Protein AF-0000000077103053 (afdb_homodimer)

Sequence (314 aa):
MYLILMRHGEAVPQTEDVPNRERRLTKEGKKQVRTTSRMLARFLKDRPLRIFASPFMRTRQTARILSEECFAEGLHLTEELLQGDFRRIENHLMTDGGPLALVGHHPFLQSYLLEAAGAGIQPDLASISVVDYDMAWKQGKLIAYFTPALKKLKKEDMYLILMRHGEAVPQTEDVPNRERRLTKEGKKQVRTTSRMLARFLKDRPLRIFASPFMRTRQTARILSEECFAEGLHLTEELLQGDFRRIENHLMTDGGPLALVGHHPFLQSYLLEAAGAGIQPDLASISVVDYDMAWKQGKLIAYFTPALKKLKKED

Nearest PDB structures (foldseek):
  3f2i-assembly3_E  TM=8.404E-01  e=1.199E-12  Nostoc sp. PCC 7120 = FACHB-418
  2rfl-assembly5_E  TM=8.152E-01  e=5.103E-10  Agrobacterium fabrum str. C58
  2rfl-assembly8_H  TM=8.324E-01  e=1.257E-09  Agrobacterium fabrum str. C58
  2rfl-assembly2_B  TM=8.214E-01  e=1.973E-09  Agrobacterium fabrum str. C58
  2rfl-assembly7_G  TM=8.322E-01  e=7.629E-09  Agrobacterium fabrum str. C58

InterPro domains:
  IPR013078 Histidine phosphatase superfamily, clade-1 [PF00300] (3-90)
  IPR013078 Histidine phosphatase superfamily, clade-1 [SM00855] (2-112)
  IPR013078 Histidine phosphatase superfamily, clade-1 [cd07067] (3-134)
  IPR029033 Histidine phosphatase superfamily [G3DSA:3.40.50.1240] (2-156)
  IPR029033 Histidine phosphatase superfamily [SSF53254] (1-141)
  IPR050275 Phosphoglycerate Mutase/Phosphatase [PTHR48100] (3-81)

Secondary structure (DSSP, 8-state):
-EEEEEE---BPPP-SSS-GGGPPBPHHHHHHHHHHHHHHHHHHTT--EEEEE-SSHHHHHHHHHHHHHTTEEEEEE-GGGGS--HHHHHHHT--SSS-EEEEE-TTHHHHHHHHHH--B--PPTT-EEEEEEETTTTEEEEEEEE-GGGHHHHS--/-EEEEEE---BPPP-SSS-GGGPPBPHHHHHHHHHHHHHHHHHHTT--EEEEE-SSHHHHHHHHHHHHHTTEEEEEE-GGGGS--HHHHHHHT--SSS-EEEEE-TTHHHHHHHHHH--B--PPTT-EEEEEEETTTTEEEEEEEE-GGGHHHHS--

Organism: NCBI:txid592028

Radius of gyration: 19.82 Å; Cα contacts (8 Å, |Δi|>4): 748; chains: 2; bounding box: 48×52×40 Å

pLDDT: mean 95.09, std 7.92, range [36.78, 98.94]

Foldseek 3Di:
DKEKEWEFFAWDDDDPVAHQLETAHDPVRLVFLLQQLLVVCVVCPQFEEEEEFENRRRQVSSVVSSVVNHRYPDYYYDNVQVDQDLVVCLVPPDDPDTYYYYYHHPPNSQSNCCQAAVDHDDDDHSKMWMWPGDSVVSHTHTDDIDGSCVVVVPDPD/DKEKEWEFFAWDDDDPVAHQLETAHDPVRLVFLLQQLLVVCVVCPQFEEEEEFENRRRQVSSVVSSVVNHRYPDYYYDNVQVDQDLVVCLVPPDDPDTYYYYYHHPPSSQSNCCQAAVDHDDADHSKMWMWPGDSVVSHTHTDDIDGSCVVCVPPPD

Solvent-accessibl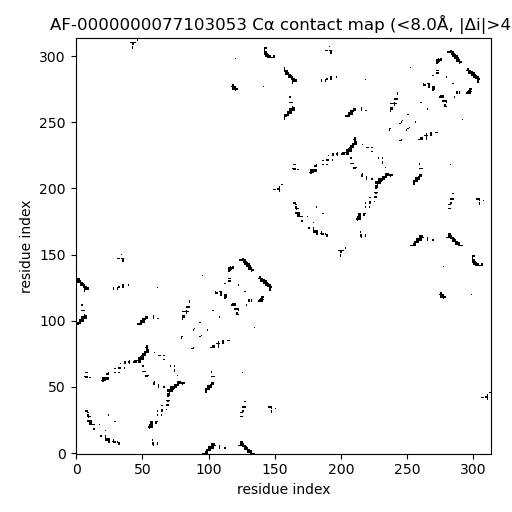e surface area (backbone atoms only — not comparable to full-atom values): 15435 Å² total; per-residue (Å²): 68,40,41,32,43,28,32,27,30,44,50,49,78,74,46,96,87,36,53,75,58,60,27,43,54,32,75,66,12,50,52,30,30,48,51,34,27,46,57,50,21,69,32,38,48,82,49,52,28,38,35,38,19,19,74,33,38,25,20,42,54,37,45,50,50,36,43,72,53,31,41,51,75,45,78,43,72,39,72,72,48,75,47,67,52,50,68,58,45,49,72,73,71,57,65,92,59,62,37,37,35,42,26,28,42,82,66,29,50,32,46,37,40,30,66,42,33,62,28,42,48,84,75,49,63,13,15,39,36,38,26,52,31,38,78,89,76,65,42,30,37,70,32,31,34,42,29,43,66,46,63,54,51,50,47,78,125,67,41,41,31,43,29,32,26,29,44,48,48,77,75,47,97,88,37,53,75,58,59,28,42,53,33,75,65,13,50,50,29,30,48,52,34,28,46,56,50,22,69,32,38,48,82,48,52,29,38,36,38,18,20,75,33,38,24,19,45,53,38,45,50,49,37,43,71,51,30,40,51,75,45,79,42,72,38,73,71,48,77,47,67,53,51,68,57,46,49,71,73,68,56,66,92,58,63,37,37,33,42,26,28,40,83,66,28,50,33,46,37,37,30,68,44,33,62,29,42,49,84,75,48,63,14,13,40,36,35,26,53,32,38,77,90,74,63,43,29,38,71,33,33,33,43,29,44,65,47,64,52,52,49,48,78,128

Structure (mmCIF, N/CA/C/O backbone):
data_AF-0000000077103053-model_v1
#
loop_
_entity.id
_entity.type
_entity.pdbx_description
1 polymer 'Putative phosphohistidine phosphatase SixA'
#
loop_
_atom_site.group_PDB
_atom_site.id
_atom_site.type_symbol
_atom_site.label_atom_id
_atom_site.label_alt_id
_atom_site.label_comp_id
_atom_site.label_asym_id
_atom_site.label_entity_id
_atom_site.label_seq_id
_atom_site.pdbx_PDB_ins_code
_atom_site.Cartn_x
_atom_site.Cartn_y
_atom_site.Cartn_z
_atom_site.occupancy
_atom_site.B_iso_or_equiv
_atom_site.auth_seq_id
_atom_site.auth_comp_id
_atom_site.auth_asym_id
_atom_site.auth_atom_id
_atom_site.pdbx_PDB_model_num
ATOM 1 N N . MET A 1 1 ? 15.391 9.352 3.742 1 94.06 1 MET A N 1
ATOM 2 C CA . MET A 1 1 ? 14.406 9.555 4.801 1 94.06 1 MET A CA 1
ATOM 3 C C . MET A 1 1 ? 13.078 8.891 4.445 1 94.06 1 MET A C 1
ATOM 5 O O . MET A 1 1 ? 12.82 8.594 3.279 1 94.06 1 MET A O 1
ATOM 9 N N . TYR A 1 2 ? 12.273 8.633 5.473 1 96.38 2 TYR A N 1
ATOM 10 C CA . TYR A 1 2 ? 10.93 8.133 5.215 1 96.38 2 TYR A CA 1
ATOM 11 C C . TYR A 1 2 ? 9.914 9.273 5.211 1 96.38 2 TYR A C 1
ATOM 13 O O . TYR A 1 2 ? 9.82 10.031 6.18 1 96.38 2 TYR A O 1
ATOM 21 N N . LEU A 1 3 ? 9.266 9.383 4.117 1 97.69 3 LEU A N 1
ATOM 22 C CA . LEU A 1 3 ? 8.188 10.352 3.936 1 97.69 3 LEU A CA 1
ATOM 23 C C . LEU A 1 3 ? 6.824 9.672 4.016 1 97.69 3 LEU A C 1
ATOM 25 O O . LEU A 1 3 ? 6.527 8.773 3.23 1 97.69 3 LEU A O 1
ATOM 29 N N . ILE A 1 4 ? 6.062 10.094 4.969 1 98.5 4 ILE A N 1
ATOM 30 C CA . ILE A 1 4 ? 4.723 9.555 5.176 1 98.5 4 ILE A CA 1
ATOM 31 C C . ILE A 1 4 ? 3.682 10.562 4.688 1 98.5 4 ILE A C 1
ATOM 33 O O . ILE A 1 4 ? 3.713 11.734 5.074 1 98.5 4 ILE A O 1
ATOM 37 N N . LEU A 1 5 ? 2.84 10.148 3.779 1 98.81 5 LEU A N 1
ATOM 38 C CA . LEU A 1 5 ? 1.734 10.961 3.287 1 98.81 5 LEU A CA 1
ATOM 39 C C . LEU A 1 5 ? 0.397 10.414 3.779 1 98.81 5 LEU A C 1
ATOM 41 O O . LEU A 1 5 ? 0.077 9.25 3.553 1 98.81 5 LEU A O 1
ATOM 45 N N . MET A 1 6 ? -0.38 11.258 4.465 1 98.88 6 MET A N 1
ATOM 46 C CA . MET A 1 6 ? -1.66 10.828 5.016 1 98.88 6 MET A CA 1
ATOM 47 C C . MET A 1 6 ? -2.777 11.781 4.613 1 98.88 6 MET A C 1
ATOM 49 O O . MET A 1 6 ? -2.664 12.992 4.809 1 98.88 6 MET A O 1
ATOM 53 N N . ARG A 1 7 ? -3.801 11.258 4.035 1 98.94 7 ARG A N 1
ATOM 54 C CA . ARG A 1 7 ? -4.996 12.062 3.818 1 98.94 7 ARG A CA 1
ATOM 55 C C . ARG A 1 7 ? -5.852 12.133 5.078 1 98.94 7 ARG A C 1
ATOM 57 O O . ARG A 1 7 ? -5.949 11.148 5.82 1 98.94 7 ARG A O 1
ATOM 64 N N . HIS A 1 8 ? -6.512 13.203 5.223 1 98.94 8 HIS A N 1
ATOM 65 C CA . HIS A 1 8 ? -7.398 13.359 6.371 1 98.94 8 HIS A CA 1
ATOM 66 C C . HIS A 1 8 ? -8.5 12.305 6.363 1 98.94 8 HIS A C 1
ATOM 68 O O . HIS A 1 8 ? -8.781 11.703 5.328 1 98.94 8 HIS A O 1
ATOM 74 N N . GLY A 1 9 ? -9.102 12.07 7.602 1 98.81 9 GLY A N 1
ATOM 75 C CA . GLY A 1 9 ? -10.242 11.172 7.719 1 98.81 9 GLY A CA 1
ATOM 76 C C . GLY A 1 9 ? -11.531 11.781 7.199 1 98.81 9 GLY A C 1
ATOM 77 O O . GLY A 1 9 ? -11.555 12.945 6.777 1 98.81 9 GLY A O 1
ATOM 78 N N . GLU A 1 10 ? -12.578 11 7.223 1 98.75 10 GLU A N 1
ATOM 79 C CA . GLU A 1 10 ? -13.898 11.469 6.816 1 98.75 10 GLU A CA 1
ATOM 80 C C . GLU A 1 10 ? -14.344 12.672 7.648 1 98.75 10 GLU A C 1
ATOM 82 O O . GLU A 1 10 ? -14.242 12.648 8.875 1 98.75 10 GLU A O 1
ATOM 87 N N . ALA A 1 11 ? -14.797 13.695 6.984 1 98.62 11 ALA A N 1
ATOM 88 C CA . ALA A 1 11 ? -15.234 14.922 7.648 1 98.62 11 ALA A CA 1
ATOM 89 C C . ALA A 1 11 ? -16.719 15.195 7.371 1 98.62 11 ALA A C 1
ATOM 91 O O . ALA A 1 11 ? -17.266 14.703 6.383 1 98.62 11 ALA A O 1
ATOM 92 N N . VAL A 1 12 ? -17.344 15.93 8.258 1 98.12 12 VAL A N 1
ATOM 93 C CA . VAL A 1 12 ? -18.734 16.328 8.047 1 98.12 12 VAL A CA 1
ATOM 94 C C . VAL A 1 12 ? -18.844 17.141 6.758 1 98.12 12 VAL A C 1
ATOM 96 O O . VAL A 1 12 ? -17.875 17.797 6.344 1 98.12 12 VAL A O 1
ATOM 99 N N . PRO A 1 13 ? -19.953 17.031 6.148 1 96.06 13 PRO A N 1
ATOM 100 C CA . PRO A 1 13 ? -20.109 17.812 4.926 1 96.06 13 PRO A CA 1
ATOM 101 C C . PRO A 1 13 ? -20.078 19.328 5.184 1 96.06 13 PRO A C 1
ATOM 103 O O . PRO A 1 13 ? -20.391 19.766 6.293 1 96.06 13 PRO A O 1
ATOM 106 N N . GLN A 1 14 ? -19.641 20 4.156 1 94.06 14 GLN A N 1
ATOM 107 C CA . GLN A 1 14 ? -19.703 21.453 4.223 1 94.06 14 GLN A CA 1
ATOM 108 C C . GLN A 1 14 ? -21.156 21.938 4.215 1 94.06 14 GLN A C 1
ATOM 110 O O . GLN A 1 14 ? -22 21.391 3.492 1 94.06 14 GLN A O 1
ATOM 115 N N . THR A 1 15 ? -21.516 22.859 5.137 1 94.19 15 THR A N 1
ATOM 116 C CA . THR A 1 15 ? -22.828 23.5 5.172 1 94.19 15 THR A CA 1
ATOM 117 C C . THR A 1 15 ? -22.688 25.016 5.219 1 94.19 15 THR A C 1
ATOM 119 O O . THR A 1 15 ? -21.578 25.547 5.234 1 94.19 15 THR A O 1
ATOM 122 N N . GLU A 1 16 ? -23.859 25.656 5.078 1 94.06 16 GLU A N 1
ATOM 123 C CA . GLU A 1 16 ? -23.844 27.125 5.191 1 94.06 16 GLU A CA 1
ATOM 124 C C . GLU A 1 16 ? -23.281 27.562 6.539 1 94.06 16 GLU A C 1
ATOM 126 O O . GLU A 1 16 ? -22.656 28.609 6.637 1 94.06 16 GLU A O 1
ATOM 131 N N . ASP A 1 17 ? -23.406 26.812 7.531 1 93.62 17 ASP A N 1
ATOM 132 C CA . ASP A 1 17 ? -23.016 27.156 8.898 1 93.62 17 ASP A CA 1
ATOM 133 C C . ASP A 1 17 ? -21.609 26.688 9.211 1 93.62 17 ASP A C 1
ATOM 135 O O . ASP A 1 17 ? -20.984 27.141 10.172 1 93.62 17 ASP A O 1
ATOM 139 N N . VAL A 1 18 ? -21.094 25.766 8.477 1 93.75 18 VAL A N 1
ATOM 140 C CA . VAL A 1 18 ? -19.75 25.234 8.703 1 93.75 18 VAL A CA 1
ATOM 141 C C . VAL A 1 18 ? -18.891 25.438 7.461 1 93.75 18 VAL A C 1
ATOM 143 O O . VAL A 1 18 ? -18.969 24.641 6.512 1 93.75 18 VAL A O 1
ATOM 146 N N . PRO A 1 19 ? -18.047 26.469 7.512 1 94.94 19 PRO A N 1
ATOM 147 C CA . PRO A 1 19 ? -17.156 26.688 6.367 1 94.94 19 PRO A CA 1
ATOM 148 C C . PRO A 1 19 ? -16.203 25.516 6.129 1 94.94 19 PRO A C 1
ATOM 150 O O . PRO A 1 19 ? -15.953 24.734 7.039 1 94.94 19 PRO A O 1
ATOM 153 N N . ASN A 1 20 ? -15.664 25.422 4.945 1 96.25 20 ASN A N 1
ATOM 154 C CA . ASN A 1 20 ? -14.82 24.297 4.527 1 96.25 20 ASN A CA 1
ATOM 155 C C . ASN A 1 20 ? -13.633 24.109 5.473 1 96.25 20 ASN A C 1
ATOM 157 O O . ASN A 1 20 ? -13.328 22.984 5.863 1 96.25 20 ASN A O 1
ATOM 161 N N . ARG A 1 21 ? -12.992 25.094 5.879 1 96.69 21 ARG A N 1
ATOM 162 C CA . ARG A 1 21 ? -11.789 25.031 6.695 1 96.69 21 ARG A CA 1
ATOM 163 C C . ARG A 1 21 ? -12.102 24.547 8.102 1 96.69 21 ARG A C 1
ATOM 165 O O . ARG A 1 21 ? -11.203 24.156 8.852 1 96.69 21 ARG A O 1
ATOM 172 N N . GLU A 1 22 ? -13.352 24.484 8.445 1 97.94 22 GLU A N 1
ATOM 173 C CA . GLU A 1 22 ? -13.719 24.203 9.836 1 97.94 22 GLU A CA 1
ATOM 174 C C . GLU A 1 22 ? -14.422 22.859 9.953 1 97.94 22 GLU A C 1
ATOM 176 O O . GLU A 1 22 ? -14.844 22.469 11.047 1 97.94 22 GLU A O 1
ATOM 181 N N . ARG A 1 23 ? -14.57 22.203 8.852 1 98.38 23 ARG A N 1
ATOM 182 C CA . ARG A 1 23 ? -15.203 20.891 8.891 1 98.38 23 ARG A CA 1
ATOM 183 C C . ARG A 1 23 ? -14.422 19.938 9.781 1 98.38 23 ARG A C 1
ATOM 185 O O . ARG A 1 23 ? -13.219 19.75 9.586 1 98.38 23 ARG A O 1
ATOM 192 N N . ARG A 1 24 ? -15.141 19.312 10.727 1 98.62 24 ARG A N 1
ATOM 193 C CA . ARG A 1 24 ? -14.523 18.375 11.672 1 98.62 24 ARG A CA 1
ATOM 194 C C . ARG A 1 24 ? -14.641 16.938 11.188 1 98.62 24 ARG A C 1
ATOM 196 O O . ARG A 1 24 ? -15.531 16.625 10.391 1 98.62 24 ARG A O 1
ATOM 203 N N . LEU A 1 25 ? -13.766 16.094 11.672 1 98.81 25 LEU A N 1
ATOM 204 C CA . LEU A 1 25 ? -13.906 14.664 11.406 1 98.81 25 LEU A CA 1
ATOM 205 C C . LEU A 1 25 ? -15.227 14.133 11.961 1 98.81 25 LEU A C 1
ATOM 207 O O . LEU A 1 25 ? -15.656 14.539 13.039 1 98.81 25 LEU A O 1
ATOM 211 N N . THR A 1 26 ? -15.805 13.234 11.211 1 98.75 26 THR A N 1
ATOM 212 C CA . THR A 1 26 ? -16.906 12.461 11.773 1 98.75 26 THR A CA 1
ATOM 213 C C . THR A 1 26 ? -16.391 11.438 12.781 1 98.75 26 THR A C 1
ATOM 215 O O . THR A 1 26 ? -15.188 11.25 12.922 1 98.75 26 THR A O 1
ATOM 218 N N . LYS A 1 27 ? -17.328 10.836 13.523 1 98.69 27 LYS A N 1
ATOM 219 C CA . LYS A 1 27 ? -16.953 9.734 14.398 1 98.69 27 LYS A CA 1
ATOM 220 C C . LYS A 1 27 ? -16.25 8.617 13.617 1 98.69 27 LYS A C 1
ATOM 222 O O . LYS A 1 27 ? -15.242 8.078 14.055 1 98.69 27 LYS A O 1
ATOM 227 N N . GLU A 1 28 ? -16.812 8.336 12.531 1 98.31 28 GLU A N 1
ATOM 228 C CA . GLU A 1 28 ? -16.234 7.324 11.672 1 98.31 28 GLU A CA 1
ATOM 229 C C . GLU A 1 28 ? -14.859 7.762 11.156 1 98.31 28 GLU A C 1
ATOM 231 O O . GLU A 1 28 ? -13.938 6.949 11.055 1 98.31 28 GLU A O 1
ATOM 236 N N . GLY A 1 29 ? -14.742 9.031 10.781 1 98.75 29 GLY A N 1
ATOM 237 C CA . GLY A 1 29 ? -13.461 9.57 10.344 1 98.75 29 GLY A CA 1
ATOM 238 C C . GLY A 1 29 ? -12.359 9.391 11.375 1 98.75 29 GLY A C 1
ATOM 239 O O . GLY A 1 29 ? -11.227 9.047 11.023 1 98.75 29 GLY A O 1
ATOM 240 N N . LYS A 1 30 ? -12.703 9.617 12.594 1 98.81 30 LYS A N 1
ATOM 241 C CA . LYS A 1 30 ? -11.734 9.445 13.672 1 98.81 30 LYS A CA 1
ATOM 242 C C . LYS A 1 30 ? -11.32 7.984 13.812 1 98.81 30 LYS A C 1
ATOM 244 O O . LYS A 1 30 ? -10.141 7.688 14.023 1 98.81 30 LYS A O 1
ATOM 249 N N . LYS A 1 31 ? -12.273 7.129 13.68 1 98.44 31 LYS A N 1
ATOM 250 C CA . LYS A 1 31 ? -11.977 5.703 13.742 1 98.44 31 LYS A CA 1
ATOM 251 C C . LYS A 1 31 ? -11.062 5.277 12.602 1 98.44 31 LYS A C 1
ATOM 253 O O . LYS A 1 31 ? -10.133 4.496 12.805 1 98.44 31 LYS A O 1
ATOM 258 N N . GLN A 1 32 ? -11.336 5.773 11.445 1 98.56 32 GLN A N 1
ATOM 259 C CA . GLN A 1 32 ? -10.523 5.484 10.266 1 98.56 32 GLN A CA 1
ATOM 260 C C . GLN A 1 32 ? -9.07 5.895 10.484 1 98.56 32 GLN A C 1
ATOM 262 O O . GLN A 1 32 ? -8.156 5.113 10.234 1 98.56 32 GLN A O 1
ATOM 267 N N . VAL A 1 33 ? -8.906 7.086 10.984 1 98.81 33 VAL A N 1
ATOM 268 C CA . VAL A 1 33 ? -7.578 7.641 11.203 1 98.81 33 VAL A CA 1
ATOM 269 C C . VAL A 1 33 ? -6.836 6.809 12.25 1 98.81 33 VAL A C 1
ATOM 271 O O . VAL A 1 33 ? -5.66 6.484 12.078 1 98.81 33 VAL A O 1
ATOM 274 N N . ARG A 1 34 ? -7.52 6.469 13.289 1 98.5 34 ARG A N 1
ATOM 275 C CA . ARG A 1 34 ? -6.895 5.668 14.344 1 98.5 34 ARG A CA 1
ATOM 276 C C . ARG A 1 34 ? -6.434 4.32 13.797 1 98.5 34 ARG A C 1
ATOM 278 O O . ARG A 1 34 ? -5.348 3.846 14.141 1 98.5 34 ARG A O 1
ATOM 285 N N . THR A 1 35 ? -7.238 3.758 12.992 1 97.44 35 THR A N 1
ATOM 286 C CA . THR A 1 35 ? -6.941 2.451 12.414 1 97.44 35 THR A CA 1
ATOM 287 C C . THR A 1 35 ? -5.629 2.488 11.641 1 97.44 35 THR A C 1
ATOM 289 O O . THR A 1 35 ? -4.73 1.684 11.891 1 97.44 35 THR A O 1
ATOM 292 N N . THR A 1 36 ? -5.477 3.4 10.742 1 98.19 36 THR A N 1
ATOM 293 C CA . THR A 1 36 ? -4.285 3.436 9.898 1 98.19 36 THR A CA 1
ATOM 294 C C . THR A 1 36 ? -3.084 3.959 10.68 1 98.19 36 THR A C 1
ATOM 296 O O . THR A 1 36 ? -1.951 3.537 10.445 1 98.19 36 THR A O 1
ATOM 299 N N . SER A 1 37 ? -3.326 4.863 11.641 1 98.31 37 SER A N 1
ATOM 300 C CA . SER A 1 37 ? -2.242 5.359 12.477 1 98.31 37 SER A CA 1
ATOM 301 C C . SER A 1 37 ? -1.634 4.242 13.312 1 98.31 37 SER A C 1
ATOM 303 O O . SER A 1 37 ? -0.414 4.172 13.477 1 98.31 37 SER A O 1
ATOM 305 N N . ARG A 1 38 ? -2.479 3.385 13.805 1 96.44 38 ARG A N 1
ATOM 306 C CA . ARG A 1 38 ? -1.997 2.252 14.586 1 96.44 38 ARG A CA 1
ATOM 307 C C . ARG A 1 38 ? -1.175 1.299 13.727 1 96.44 38 ARG A C 1
ATOM 309 O O . ARG A 1 38 ? -0.185 0.731 14.195 1 96.44 38 ARG A O 1
ATOM 316 N N . MET A 1 39 ? -1.581 1.136 12.547 1 93.88 39 MET A N 1
ATOM 317 C CA . MET A 1 39 ? -0.812 0.307 11.625 1 93.88 39 MET A CA 1
ATOM 318 C C . MET A 1 39 ? 0.577 0.893 11.398 1 93.88 39 MET A C 1
ATOM 320 O O . MET A 1 39 ? 1.575 0.173 11.453 1 93.88 39 MET A O 1
ATOM 324 N N . LEU A 1 40 ? 0.627 2.148 11.133 1 96.31 40 LEU A N 1
ATOM 325 C CA . LEU A 1 40 ? 1.904 2.822 10.922 1 96.31 40 LEU A CA 1
ATOM 326 C C . LEU A 1 40 ? 2.789 2.701 12.156 1 96.31 40 LEU A C 1
ATOM 328 O O . LEU A 1 40 ? 3.994 2.461 12.047 1 96.31 40 LEU A O 1
ATOM 332 N N . ALA A 1 41 ? 2.18 2.855 13.336 1 95.5 41 ALA A N 1
ATOM 333 C CA . ALA A 1 41 ? 2.91 2.828 14.602 1 95.5 41 ALA A CA 1
ATOM 334 C C . ALA A 1 41 ? 3.635 1.498 14.789 1 95.5 41 ALA A C 1
ATOM 336 O O . ALA A 1 41 ? 4.727 1.454 15.359 1 95.5 41 ALA A O 1
ATOM 337 N N . ARG A 1 42 ? 3.07 0.473 14.328 1 90.69 42 ARG A N 1
ATOM 338 C CA . ARG A 1 42 ? 3.674 -0.85 14.438 1 90.69 42 ARG A CA 1
ATOM 339 C C . ARG A 1 42 ? 4.992 -0.917 13.68 1 90.69 42 ARG A C 1
ATOM 341 O O . ARG A 1 42 ? 5.902 -1.655 14.062 1 90.69 42 ARG A O 1
ATOM 348 N N . PHE A 1 43 ? 5.09 -0.137 12.656 1 90.62 43 PHE A N 1
ATOM 349 C CA . PHE A 1 43 ? 6.301 -0.165 11.836 1 90.62 43 PHE A CA 1
ATOM 350 C C . PHE A 1 43 ? 7.312 0.861 12.328 1 90.62 43 PHE A C 1
ATOM 352 O O . PHE A 1 43 ? 8.516 0.616 12.297 1 90.62 43 PHE A O 1
ATOM 359 N N . LEU A 1 44 ? 6.824 1.95 12.766 1 92.31 44 LEU A N 1
ATOM 360 C CA . LEU A 1 44 ? 7.711 3.02 13.211 1 92.31 44 LEU A CA 1
ATOM 361 C C . LEU A 1 44 ? 8.266 2.721 14.602 1 92.31 44 LEU A C 1
ATOM 363 O O . LEU A 1 44 ? 9.375 3.15 14.938 1 92.31 44 LEU A O 1
ATOM 367 N N . LYS A 1 45 ? 7.434 2.068 15.414 1 89.12 45 LYS A N 1
ATOM 368 C CA . LYS A 1 45 ? 7.77 1.783 16.797 1 89.12 45 LYS A CA 1
ATOM 369 C C . LYS A 1 45 ? 8.07 3.068 17.562 1 89.12 45 LYS A C 1
ATOM 371 O O . LYS A 1 45 ? 7.238 3.973 17.625 1 89.12 45 LYS A O 1
ATOM 376 N N . ASP A 1 46 ? 9.367 3.178 18.062 1 88.38 46 ASP A N 1
ATOM 377 C CA . ASP A 1 46 ? 9.664 4.32 18.922 1 88.38 46 ASP A CA 1
ATOM 378 C C . ASP A 1 46 ? 10.43 5.398 18.141 1 88.38 46 ASP A C 1
ATOM 380 O O . ASP A 1 46 ? 10.953 6.34 18.75 1 88.38 46 ASP A O 1
ATOM 384 N N . ARG A 1 47 ? 10.453 5.309 16.875 1 91.56 47 ARG A N 1
ATOM 385 C CA . ARG A 1 47 ? 11.109 6.34 16.078 1 91.56 47 ARG A CA 1
ATOM 386 C C . ARG A 1 47 ? 10.328 7.648 16.125 1 91.56 47 ARG A C 1
ATOM 388 O O . ARG A 1 47 ? 9.117 7.66 15.883 1 91.56 47 ARG A O 1
ATOM 395 N N . PRO A 1 48 ? 11.047 8.688 16.406 1 94 48 PRO A N 1
ATOM 396 C CA . PRO A 1 48 ? 10.344 9.977 16.469 1 94 48 PRO A CA 1
ATOM 397 C C . PRO A 1 48 ? 9.805 10.406 15.102 1 94 48 PRO A C 1
ATOM 399 O O . PRO A 1 48 ? 10.531 10.367 14.109 1 94 48 PRO A O 1
ATOM 402 N N . LEU A 1 49 ? 8.625 10.844 15.055 1 96.5 49 LEU A N 1
ATOM 403 C CA . LEU A 1 49 ? 7.938 11.266 13.844 1 96.5 49 LEU A CA 1
ATOM 404 C C . LEU A 1 49 ? 7.672 12.766 13.852 1 96.5 49 LEU A C 1
ATOM 406 O O . LEU A 1 49 ? 7.043 13.281 14.781 1 96.5 49 LEU A O 1
ATOM 410 N N . ARG A 1 50 ? 8.195 13.461 12.883 1 97.19 50 ARG A N 1
ATOM 411 C CA . ARG A 1 50 ? 7.789 14.852 12.664 1 97.19 50 ARG A CA 1
ATOM 412 C C . ARG A 1 50 ? 6.516 14.922 11.828 1 97.19 50 ARG A C 1
ATOM 414 O O . ARG A 1 50 ? 6.367 14.188 10.844 1 97.19 50 ARG A O 1
ATOM 421 N N . ILE A 1 51 ? 5.598 15.789 12.281 1 98.38 51 ILE A N 1
ATOM 422 C CA . ILE A 1 51 ? 4.309 15.844 11.594 1 98.38 51 ILE A CA 1
ATOM 423 C C . ILE A 1 51 ? 4.02 17.266 11.148 1 98.38 51 ILE A C 1
ATOM 425 O O . ILE A 1 51 ? 4.125 18.219 11.938 1 98.38 51 ILE A O 1
ATOM 429 N N . PHE A 1 52 ? 3.717 17.438 9.891 1 98.56 52 PHE A N 1
ATOM 430 C CA . PHE A 1 52 ? 3.129 18.656 9.359 1 98.56 52 PHE A CA 1
ATOM 431 C C . PHE A 1 52 ? 1.703 18.422 8.883 1 98.56 52 PHE A C 1
ATOM 433 O O . PHE A 1 52 ? 1.42 17.391 8.266 1 98.56 52 PHE A O 1
ATOM 440 N N . ALA A 1 53 ? 0.85 19.328 9.18 1 98.75 53 ALA A N 1
ATOM 441 C CA . ALA A 1 53 ? -0.543 19.219 8.758 1 98.75 53 ALA A CA 1
ATOM 442 C C . ALA A 1 53 ? -1.029 20.531 8.141 1 98.75 53 ALA A C 1
ATOM 444 O O . ALA A 1 53 ? -0.553 21.609 8.5 1 98.75 53 ALA A O 1
ATOM 445 N N . SER A 1 54 ? -1.908 20.406 7.129 1 98.56 54 SER A N 1
ATOM 446 C CA . SER A 1 54 ? -2.604 21.609 6.691 1 98.56 54 SER A CA 1
ATOM 447 C C . SER A 1 54 ? -3.412 22.219 7.828 1 98.56 54 SER A C 1
ATOM 449 O O . SER A 1 54 ? -3.754 21.531 8.797 1 98.56 54 SER A O 1
ATOM 451 N N . PRO A 1 55 ? -3.795 23.516 7.707 1 98.38 55 PRO A N 1
ATOM 452 C CA . PRO A 1 55 ? -4.461 24.172 8.836 1 98.38 55 PRO A CA 1
ATOM 453 C C . PRO A 1 55 ? -5.949 23.844 8.922 1 98.38 55 PRO A C 1
ATOM 455 O O . PRO A 1 55 ? -6.637 24.297 9.836 1 98.38 55 PRO A O 1
ATOM 458 N N . PHE A 1 56 ? -6.465 23.078 8.016 1 98.56 56 PHE A N 1
ATOM 459 C CA . PHE A 1 56 ? -7.887 22.734 8.07 1 98.56 56 PHE A CA 1
ATOM 460 C C . PHE A 1 56 ? -8.195 21.891 9.297 1 98.56 56 PHE A C 1
ATOM 462 O O . PHE A 1 56 ? -7.391 21.047 9.688 1 98.56 56 PHE A O 1
ATOM 469 N N . MET A 1 57 ? -9.367 22.062 9.883 1 98.75 57 MET A N 1
ATOM 470 C CA . MET A 1 57 ? -9.75 21.391 11.125 1 98.75 57 MET A CA 1
ATOM 471 C C . MET A 1 57 ? -9.68 19.875 10.961 1 98.75 57 MET A C 1
ATOM 473 O O . MET A 1 57 ? -9.172 19.188 11.844 1 98.75 57 MET A O 1
ATOM 477 N N . ARG A 1 58 ? -10.156 19.391 9.93 1 98.81 58 ARG A N 1
ATOM 478 C CA . ARG A 1 58 ? -10.164 17.938 9.711 1 98.81 58 ARG A CA 1
ATOM 479 C C . ARG A 1 58 ? -8.742 17.391 9.648 1 98.81 58 ARG A C 1
ATOM 481 O O . ARG A 1 58 ? -8.477 16.281 10.109 1 98.81 58 ARG A O 1
ATOM 488 N N . THR A 1 59 ? -7.805 18.109 9.078 1 98.81 59 THR A N 1
ATOM 489 C CA . THR A 1 59 ? -6.414 17.688 9 1 98.81 59 THR A CA 1
ATOM 490 C C . THR A 1 59 ? -5.727 17.812 10.352 1 98.81 59 THR A C 1
ATOM 492 O O . THR A 1 59 ? -4.941 16.953 10.742 1 98.81 59 THR A O 1
ATOM 495 N N . ARG A 1 60 ? -6.043 18.875 11.047 1 98.75 60 ARG A N 1
ATOM 496 C CA . ARG A 1 60 ? -5.512 19.047 12.391 1 98.75 60 ARG A CA 1
ATOM 497 C C . ARG A 1 60 ? -5.934 17.891 13.297 1 98.75 60 ARG A C 1
ATOM 499 O O . ARG A 1 60 ? -5.117 17.344 14.047 1 98.75 60 ARG A O 1
ATOM 506 N N . GLN A 1 61 ? -7.148 17.547 13.219 1 98.88 61 GLN A N 1
ATOM 507 C CA . GLN A 1 61 ? -7.66 16.438 14.023 1 98.88 61 GLN A CA 1
ATOM 508 C C . GLN A 1 61 ? -7.008 15.125 13.625 1 98.88 61 GLN A C 1
ATOM 510 O O . GLN A 1 61 ? -6.676 14.305 14.484 1 98.88 61 GLN A O 1
ATOM 515 N N . THR A 1 62 ? -6.848 14.938 12.383 1 98.94 62 THR A N 1
ATOM 516 C CA . THR A 1 62 ? -6.172 13.75 11.875 1 98.94 62 THR A CA 1
ATOM 517 C C . THR A 1 62 ? -4.742 13.672 12.398 1 98.94 62 THR A C 1
ATOM 519 O O . THR A 1 62 ? -4.316 12.625 12.906 1 98.94 62 THR A O 1
ATOM 522 N N . ALA A 1 63 ? -4.066 14.766 12.336 1 98.88 63 ALA A N 1
ATOM 523 C CA . ALA A 1 63 ? -2.68 14.828 12.789 1 98.88 63 ALA A CA 1
ATOM 524 C C . ALA A 1 63 ? -2.582 14.586 14.289 1 98.88 63 ALA A C 1
ATOM 526 O O . ALA A 1 63 ? -1.628 13.961 14.766 1 98.88 63 ALA A O 1
ATOM 527 N N . ARG A 1 64 ? -3.514 15.102 14.984 1 98.75 64 ARG A N 1
ATOM 528 C CA . ARG A 1 64 ? -3.529 14.891 16.438 1 98.75 64 ARG A CA 1
ATOM 529 C C . ARG A 1 64 ? -3.676 13.406 16.766 1 98.75 64 ARG A C 1
ATOM 531 O O . ARG A 1 64 ? -2.941 12.883 17.609 1 98.75 64 ARG A O 1
ATOM 538 N N . ILE A 1 65 ? -4.566 12.742 16.141 1 98.81 65 ILE A N 1
ATOM 539 C CA . ILE A 1 65 ? -4.758 11.312 16.375 1 98.81 65 ILE A CA 1
ATOM 540 C C . ILE A 1 65 ? -3.484 10.555 16 1 98.81 65 ILE A C 1
ATOM 542 O O . ILE A 1 65 ? -3.041 9.672 16.734 1 98.81 65 ILE A O 1
ATOM 546 N N . LEU A 1 66 ? -2.932 10.922 14.852 1 98.69 66 LEU A N 1
ATOM 547 C CA . LEU A 1 66 ? -1.675 10.312 14.422 1 98.69 66 LEU A CA 1
ATOM 548 C C . LEU A 1 66 ? -0.598 10.492 15.492 1 98.69 66 LEU A C 1
ATOM 550 O O . LEU A 1 66 ? 0.131 9.547 15.805 1 98.69 66 LEU A O 1
ATOM 554 N N . SER A 1 67 ? -0.51 11.68 16.062 1 98.12 67 SER A N 1
ATOM 555 C CA . SER A 1 67 ? 0.516 11.992 17.062 1 98.12 67 SER A CA 1
ATOM 556 C C . SER A 1 67 ? 0.292 11.219 18.359 1 98.12 67 SER A C 1
ATOM 558 O O . SER A 1 67 ? 1.229 11.008 19.125 1 98.12 67 SER A O 1
ATOM 560 N N . GLU A 1 68 ? -0.938 10.836 18.609 1 97.31 68 GLU A N 1
ATOM 561 C CA . GLU A 1 68 ? -1.267 10.055 19.797 1 97.31 68 GLU A CA 1
ATOM 562 C C . GLU A 1 68 ? -0.868 8.594 19.625 1 97.31 68 GLU A C 1
ATOM 564 O O . GLU A 1 68 ? -0.535 7.914 20.594 1 97.31 68 GLU A O 1
ATOM 569 N N . GLU A 1 69 ? -0.938 8.133 18.438 1 96.88 69 GLU A N 1
ATOM 570 C CA . GLU A 1 69 ? -0.695 6.723 18.172 1 96.88 69 GLU A CA 1
ATOM 571 C C . GLU A 1 69 ? 0.782 6.457 17.891 1 96.88 69 GLU A C 1
ATOM 573 O O . GLU A 1 69 ? 1.267 5.34 18.094 1 96.88 69 GLU A O 1
ATOM 578 N N . CYS A 1 70 ? 1.507 7.48 17.375 1 95.5 70 CYS A N 1
ATOM 579 C CA . CYS A 1 70 ? 2.928 7.375 17.062 1 95.5 70 CYS A CA 1
ATOM 580 C C . CYS A 1 70 ? 3.758 8.25 17.984 1 95.5 70 CYS A C 1
ATOM 582 O O . CYS A 1 70 ? 3.225 9.148 18.641 1 95.5 70 CYS A O 1
ATOM 584 N N . PHE A 1 71 ? 5.004 7.957 18.125 1 92.62 71 PHE A N 1
ATOM 585 C CA . PHE A 1 71 ? 5.898 8.836 18.859 1 92.62 71 PHE A CA 1
ATOM 586 C C . PHE A 1 71 ? 6.211 10.094 18.062 1 92.62 71 PHE A C 1
ATOM 588 O O . PHE A 1 71 ? 7.156 10.117 17.266 1 92.62 71 PHE A O 1
ATOM 595 N N . ALA A 1 72 ? 5.469 11.125 18.422 1 93.81 72 ALA A N 1
ATOM 596 C CA . ALA A 1 72 ? 5.617 12.375 17.672 1 93.81 72 ALA A CA 1
ATOM 597 C C . ALA A 1 72 ? 6.613 13.305 18.359 1 93.81 72 ALA A C 1
ATOM 599 O O . ALA A 1 72 ? 6.535 13.523 19.578 1 93.81 72 ALA A O 1
ATOM 600 N N . GLU A 1 73 ? 7.504 13.789 17.578 1 92.88 73 GLU A N 1
ATOM 601 C CA . GLU A 1 73 ? 8.461 14.75 18.109 1 92.88 73 GLU A CA 1
ATOM 602 C C . GLU A 1 73 ? 7.965 16.188 17.922 1 92.88 73 GLU A C 1
ATOM 604 O O . GLU A 1 73 ? 8.523 17.125 18.516 1 92.88 73 GLU A O 1
ATOM 609 N N . GLY A 1 74 ? 6.906 16.375 17.125 1 92.62 74 GLY A N 1
ATOM 610 C CA . GLY A 1 74 ? 6.309 17.688 16.906 1 92.62 74 GLY A CA 1
ATOM 611 C C . GLY A 1 74 ? 5.172 17.641 15.898 1 92.62 74 GLY A C 1
ATOM 612 O O . GLY A 1 74 ? 5.125 16.766 15.031 1 92.62 74 GLY A O 1
ATOM 613 N N . LEU A 1 75 ? 4.262 18.516 16.078 1 97 75 LEU A N 1
ATOM 614 C CA . LEU A 1 75 ? 3.15 18.75 15.172 1 97 75 LEU A CA 1
ATOM 615 C C . LEU A 1 75 ? 3.064 20.234 14.789 1 97 75 LEU A C 1
ATOM 617 O O . LEU A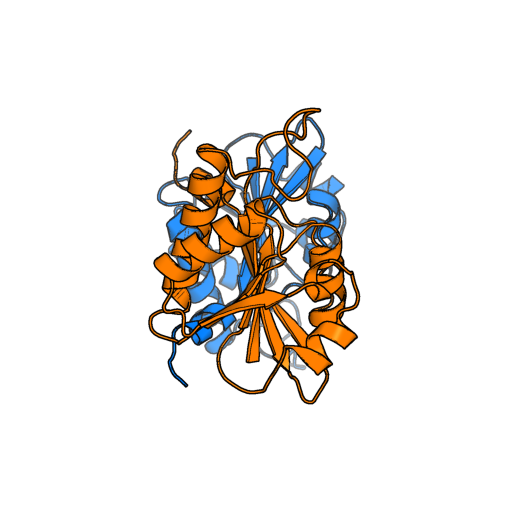 1 75 ? 2.889 21.094 15.656 1 97 75 LEU A O 1
ATOM 621 N N . HIS A 1 76 ? 3.227 20.5 13.539 1 97.81 76 HIS A N 1
ATOM 622 C CA . HIS A 1 76 ? 3.223 21.859 13.031 1 97.81 76 HIS A CA 1
ATOM 623 C C . HIS A 1 76 ? 2.176 22.047 11.938 1 97.81 76 HIS A C 1
ATOM 625 O O . HIS A 1 76 ? 1.98 21.156 11.109 1 97.81 76 HIS A O 1
ATOM 631 N N . LEU A 1 77 ? 1.583 23.172 12.008 1 98.25 77 LEU A N 1
ATOM 632 C CA . LEU A 1 77 ? 0.625 23.516 10.961 1 98.25 77 LEU A CA 1
ATOM 633 C C . LEU A 1 77 ? 1.281 24.375 9.883 1 98.25 77 LEU A C 1
ATOM 635 O O . LEU A 1 77 ? 2.096 25.25 10.188 1 98.25 77 LEU A O 1
ATOM 639 N N . THR A 1 78 ? 0.917 24.109 8.625 1 98 78 THR A N 1
ATOM 640 C CA . THR A 1 78 ? 1.499 24.922 7.559 1 98 78 THR A CA 1
ATOM 641 C C . THR A 1 78 ? 0.529 25.047 6.387 1 98 78 THR A C 1
ATOM 643 O O . THR A 1 78 ? -0.143 24.078 6.023 1 98 78 THR A O 1
ATOM 646 N N . GLU A 1 79 ? 0.505 26.203 5.711 1 97.06 79 GLU A N 1
ATOM 647 C CA . GLU A 1 79 ? -0.316 26.469 4.531 1 97.06 79 GLU A CA 1
ATOM 648 C C . GLU A 1 79 ? 0.291 25.828 3.283 1 97.06 79 GLU A C 1
ATOM 650 O O . GLU A 1 79 ? -0.376 25.719 2.252 1 97.06 79 GLU A O 1
ATOM 655 N N . GLU A 1 80 ? 1.521 25.391 3.354 1 96.44 80 GLU A N 1
ATOM 656 C CA . G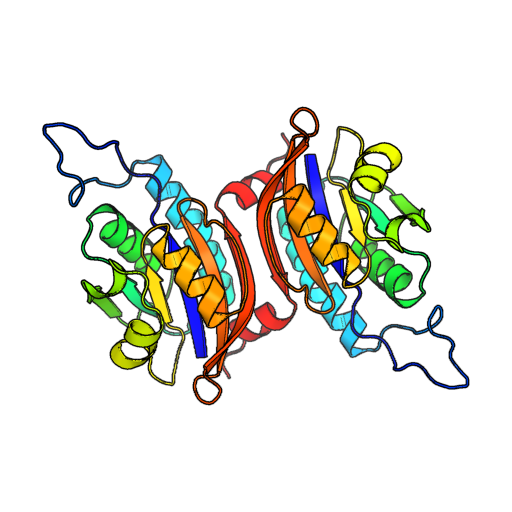LU A 1 80 ? 2.209 24.812 2.211 1 96.44 80 GLU A CA 1
ATOM 657 C C . GLU A 1 80 ? 1.505 23.531 1.736 1 96.44 80 GLU A C 1
ATOM 659 O O . GLU A 1 80 ? 1.628 23.156 0.573 1 96.44 80 GLU A O 1
ATOM 664 N N . LEU A 1 81 ? 0.765 22.906 2.623 1 98 81 LEU A N 1
ATOM 665 C CA . LEU A 1 81 ? 0.114 21.641 2.305 1 98 81 LEU A CA 1
ATOM 666 C C . LEU A 1 81 ? -1.233 21.875 1.631 1 98 81 LEU A C 1
ATOM 668 O O . LEU A 1 81 ? -1.974 20.922 1.366 1 98 81 LEU A O 1
ATOM 672 N N . LEU A 1 82 ? -1.532 23.172 1.288 1 96.5 82 LEU A N 1
ATOM 673 C CA . LEU A 1 82 ? -2.748 23.5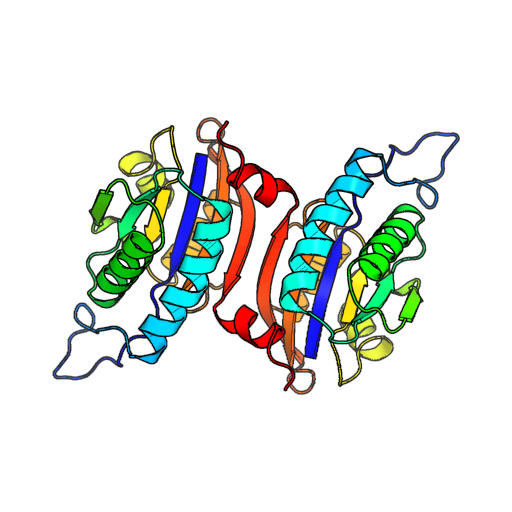16 0.56 1 96.5 82 LEU A CA 1
ATOM 674 C C . LEU A 1 82 ? -2.441 23.812 -0.904 1 96.5 82 LEU A C 1
ATOM 676 O O . LEU A 1 82 ? -3.172 24.562 -1.559 1 96.5 82 LEU A O 1
ATOM 680 N N . GLN A 1 83 ? -1.341 23.25 -1.33 1 93.12 83 GLN A N 1
ATOM 681 C CA . GLN A 1 83 ? -0.956 23.375 -2.732 1 93.12 83 GLN A CA 1
ATOM 682 C C . GLN A 1 83 ? -0.232 22.125 -3.211 1 93.12 83 GLN A C 1
ATOM 684 O O . GLN A 1 83 ? 0.291 21.344 -2.402 1 93.12 83 GLN A O 1
ATOM 689 N N . GLY A 1 84 ? -0.181 21.906 -4.531 1 89.31 84 GLY A N 1
ATOM 690 C CA . GLY A 1 84 ? 0.326 20.688 -5.113 1 89.31 84 GLY A CA 1
ATOM 691 C C . GLY A 1 84 ? 1.752 20.797 -5.617 1 89.31 84 GLY A C 1
ATOM 692 O O . GLY A 1 84 ? 2.105 20.219 -6.645 1 89.31 84 GLY A O 1
ATOM 693 N N . ASP A 1 85 ? 2.594 21.562 -4.953 1 93.25 85 ASP A N 1
ATOM 694 C CA . ASP A 1 85 ? 3.984 21.766 -5.352 1 93.25 85 ASP A CA 1
ATOM 695 C C . ASP A 1 85 ? 4.938 21 -4.438 1 93.25 85 ASP A C 1
ATOM 697 O O . ASP A 1 85 ? 5.379 21.516 -3.414 1 93.25 85 ASP A O 1
ATOM 701 N N . PHE A 1 86 ? 5.328 19.812 -4.848 1 96.69 86 PHE A N 1
ATOM 702 C CA . PHE A 1 86 ? 6.152 18.938 -4.008 1 96.69 86 PHE A CA 1
ATOM 703 C C . PHE A 1 86 ? 7.539 19.547 -3.811 1 96.69 86 PHE A C 1
ATOM 705 O O . PHE A 1 86 ? 8.148 19.375 -2.754 1 96.69 86 PHE A O 1
ATOM 712 N N . ARG A 1 87 ? 8.016 20.188 -4.828 1 94.56 87 ARG A N 1
ATOM 713 C CA . ARG A 1 87 ? 9.336 20.797 -4.715 1 94.56 87 ARG A CA 1
ATOM 714 C C . ARG A 1 87 ? 9.367 21.828 -3.596 1 94.56 87 ARG A C 1
ATOM 716 O O . ARG A 1 87 ? 10.375 21.984 -2.906 1 94.56 87 ARG A O 1
ATOM 723 N N . ARG A 1 88 ? 8.344 22.547 -3.484 1 94.25 88 ARG A N 1
ATOM 724 C CA . ARG A 1 88 ? 8.242 23.5 -2.391 1 94.25 88 ARG A CA 1
ATOM 725 C C . ARG A 1 88 ? 8.266 22.797 -1.039 1 94.25 88 ARG A C 1
ATOM 727 O O . ARG A 1 88 ? 8.938 23.25 -0.11 1 94.25 88 ARG A O 1
ATOM 734 N N . ILE A 1 89 ? 7.527 21.703 -0.899 1 95.44 89 ILE A N 1
ATOM 735 C CA . ILE A 1 89 ? 7.504 20.891 0.315 1 95.44 89 ILE A CA 1
ATOM 736 C C . ILE A 1 89 ? 8.906 20.375 0.619 1 95.44 89 ILE A C 1
ATOM 738 O O . ILE A 1 89 ? 9.391 20.5 1.748 1 95.44 89 ILE A O 1
ATOM 742 N N . GLU A 1 90 ? 9.5 19.859 -0.362 1 95.19 90 GLU A N 1
ATOM 743 C CA . GLU A 1 90 ? 10.852 19.312 -0.245 1 95.19 90 GLU A CA 1
ATOM 744 C C . GLU A 1 90 ? 11.828 20.359 0.285 1 95.19 90 GLU A C 1
ATOM 746 O O . GLU A 1 90 ? 12.609 20.078 1.198 1 95.19 90 GLU A O 1
ATOM 751 N N . ASN A 1 91 ? 11.727 21.531 -0.247 1 93.44 91 ASN A N 1
ATOM 752 C CA . ASN A 1 91 ? 12.672 22.594 0.084 1 93.44 91 ASN A CA 1
ATOM 753 C C . ASN A 1 91 ? 12.383 23.188 1.457 1 93.44 91 ASN A C 1
ATOM 755 O O . ASN A 1 91 ? 13.312 23.562 2.182 1 93.44 91 ASN A O 1
ATOM 759 N N . HIS A 1 92 ? 11.156 23.188 1.862 1 93.94 92 HIS A N 1
ATOM 760 C CA . HIS A 1 92 ? 10.789 23.969 3.035 1 93.94 92 HIS A CA 1
ATOM 761 C C . HIS A 1 92 ? 10.57 23.078 4.25 1 93.94 92 HIS A C 1
ATOM 763 O O . HIS A 1 92 ? 10.789 23.5 5.387 1 93.94 92 HIS A O 1
ATOM 769 N N . LEU A 1 93 ? 10.102 21.875 4.008 1 94.25 93 LEU A N 1
ATOM 770 C CA . LEU A 1 93 ? 9.641 21.078 5.145 1 94.25 93 LEU A CA 1
ATOM 771 C C . LEU A 1 93 ? 10.547 19.875 5.371 1 94.25 93 LEU A C 1
ATOM 773 O O . LEU A 1 93 ? 10.648 19.375 6.492 1 94.25 93 LEU A O 1
ATOM 777 N N . MET A 1 94 ? 11.141 19.438 4.324 1 94.94 94 MET A N 1
ATOM 778 C CA . MET A 1 94 ? 11.883 18.172 4.43 1 94.94 94 MET A CA 1
ATOM 779 C C . MET A 1 94 ? 13.336 18.438 4.82 1 94.94 94 MET A C 1
ATOM 781 O O . MET A 1 94 ? 13.977 19.344 4.285 1 94.94 94 MET A O 1
ATOM 785 N N . THR A 1 95 ? 13.805 17.766 5.82 1 89.06 95 THR A N 1
ATOM 786 C CA . THR A 1 95 ? 15.203 17.75 6.238 1 89.06 95 THR A CA 1
ATOM 787 C C . THR A 1 95 ? 15.68 16.312 6.453 1 89.06 95 THR A C 1
ATOM 789 O O . THR A 1 95 ? 14.883 15.43 6.742 1 89.06 95 THR A O 1
ATOM 792 N N . ASP A 1 96 ? 17.016 16.156 6.16 1 83.06 96 ASP A N 1
ATOM 793 C CA . ASP A 1 96 ? 17.547 14.812 6.395 1 83.06 96 ASP A CA 1
ATOM 794 C C . ASP A 1 96 ? 17.359 14.398 7.855 1 83.06 96 ASP A C 1
ATOM 796 O O . ASP A 1 96 ? 17.453 15.234 8.758 1 83.06 96 ASP A O 1
ATOM 800 N N . GLY A 1 97 ? 16.984 13.203 8.117 1 81.44 97 GLY A N 1
ATOM 801 C CA . GLY A 1 97 ? 16.75 12.75 9.477 1 81.44 97 GLY A CA 1
ATOM 802 C C . GLY A 1 97 ? 15.68 11.688 9.578 1 81.44 97 GLY A C 1
ATOM 803 O O . GLY A 1 97 ? 15.562 10.836 8.688 1 81.44 97 GLY A O 1
ATOM 804 N N . GLY A 1 98 ? 14.922 11.758 10.672 1 89.56 98 GLY A N 1
ATOM 805 C CA . GLY A 1 98 ? 13.875 10.797 10.977 1 89.56 98 GLY A CA 1
ATOM 806 C C . GLY A 1 98 ? 12.672 10.93 10.062 1 89.56 98 GLY A C 1
ATOM 807 O O . GLY A 1 98 ? 12.664 11.758 9.148 1 89.56 98 GLY A O 1
ATOM 808 N N . PRO A 1 99 ? 11.734 10.117 10.234 1 95.88 99 PRO A N 1
ATOM 809 C CA . PRO A 1 99 ? 10.539 10.125 9.383 1 95.88 99 PRO A CA 1
ATOM 810 C C . PRO A 1 99 ? 9.734 11.422 9.508 1 95.88 99 PRO A C 1
ATOM 812 O O . PRO A 1 99 ? 9.711 12.039 10.578 1 95.88 99 PRO A O 1
ATOM 815 N N . LEU A 1 100 ? 9.148 11.805 8.422 1 97.44 100 LEU A N 1
ATOM 816 C CA . LEU A 1 100 ? 8.305 12.992 8.305 1 97.44 100 LEU A CA 1
ATOM 817 C C . LEU A 1 100 ? 6.922 12.625 7.77 1 97.44 100 LEU A C 1
ATOM 819 O O . LEU A 1 100 ? 6.809 11.938 6.758 1 97.44 100 LEU A O 1
ATOM 823 N N . ALA A 1 101 ? 5.906 13.094 8.469 1 98.56 101 ALA A N 1
ATOM 824 C CA . ALA A 1 101 ? 4.535 12.883 8.008 1 98.56 101 ALA A CA 1
ATOM 825 C C . ALA A 1 101 ? 3.91 14.188 7.531 1 98.56 101 ALA A C 1
ATOM 827 O O . ALA A 1 101 ? 4.012 15.211 8.203 1 98.56 101 ALA A O 1
ATOM 828 N N . LEU A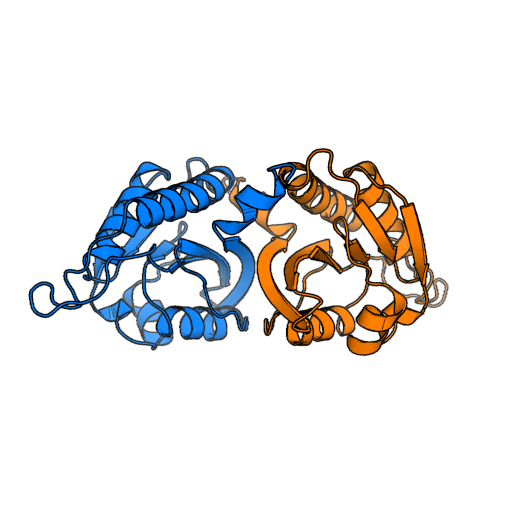 1 102 ? 3.324 14.133 6.383 1 98.81 102 LEU A N 1
ATOM 829 C CA . LEU A 1 102 ? 2.51 15.219 5.844 1 98.81 102 LEU A CA 1
ATOM 830 C C . LEU A 1 102 ? 1.036 14.828 5.816 1 98.81 102 LEU A C 1
ATOM 832 O O . LEU A 1 102 ? 0.656 13.867 5.145 1 98.81 102 LEU A O 1
ATOM 836 N N . VAL A 1 103 ? 0.232 15.516 6.574 1 98.88 103 VAL A N 1
ATOM 837 C CA . VAL A 1 103 ? -1.204 15.266 6.641 1 98.88 103 VAL A CA 1
ATOM 838 C C . VAL A 1 103 ? -1.951 16.328 5.828 1 98.88 103 VAL A C 1
ATOM 840 O O . VAL A 1 103 ? -1.889 17.516 6.145 1 98.88 103 VAL A O 1
ATOM 843 N N . GLY A 1 104 ? -2.6 15.859 4.793 1 98.62 104 GLY A N 1
ATOM 844 C CA . GLY A 1 104 ? -3.174 16.844 3.898 1 98.62 104 GLY A CA 1
ATOM 845 C C . GLY A 1 104 ? -4.379 16.328 3.133 1 98.62 104 GLY A C 1
ATOM 846 O O . GLY A 1 104 ? -5.199 15.602 3.682 1 98.62 104 GLY A O 1
ATOM 847 N N . HIS A 1 105 ? -4.496 16.812 1.869 1 98.06 105 HIS A N 1
ATOM 848 C CA . HIS A 1 105 ? -5.734 16.672 1.107 1 98.06 105 HIS A CA 1
ATOM 849 C C . HIS A 1 105 ? -5.469 16.078 -0.271 1 98.06 105 HIS A C 1
ATOM 851 O O . HIS A 1 105 ? -4.363 16.203 -0.806 1 98.06 105 HIS A O 1
ATOM 857 N N . HIS A 1 106 ? -6.5 15.367 -0.71 1 95.62 106 HIS A N 1
ATOM 858 C CA . HIS A 1 106 ? -6.566 15.164 -2.152 1 95.62 106 HIS A CA 1
ATOM 859 C C . HIS A 1 106 ? -6.902 16.469 -2.877 1 95.62 106 HIS A C 1
ATOM 861 O O . HIS A 1 106 ? -7.762 17.219 -2.428 1 95.62 106 HIS A O 1
ATOM 867 N N . PRO A 1 107 ? -6.359 16.891 -4.031 1 96.31 107 PRO A N 1
ATOM 868 C CA . PRO A 1 107 ? -5.488 16.078 -4.883 1 96.31 107 PRO A CA 1
ATOM 869 C C . PRO A 1 107 ? -4.004 16.281 -4.57 1 96.31 107 PRO A C 1
ATOM 871 O O . PRO A 1 107 ? -3.15 15.625 -5.168 1 96.31 107 PRO A O 1
ATOM 874 N N . PHE A 1 108 ? -3.641 17.125 -3.658 1 97.56 108 PHE A N 1
ATOM 875 C CA . PHE A 1 108 ? -2.248 17.5 -3.439 1 97.56 108 PHE A CA 1
ATOM 876 C C . PHE A 1 108 ? -1.412 16.297 -3.066 1 97.56 108 PHE A C 1
ATOM 878 O O . PHE A 1 108 ? -0.314 16.094 -3.594 1 97.56 108 PHE A O 1
ATOM 885 N N . LEU A 1 109 ? -1.948 15.469 -2.221 1 98.12 109 LEU A N 1
ATOM 886 C CA . LEU A 1 109 ? -1.214 14.289 -1.789 1 98.12 109 LEU A CA 1
ATOM 887 C C . LEU A 1 109 ? -0.979 13.336 -2.959 1 98.12 109 LEU A C 1
ATOM 889 O O . LEU A 1 109 ? 0.049 12.656 -3.018 1 98.12 109 LEU A O 1
ATOM 893 N N . GLN A 1 110 ? -1.959 13.266 -3.869 1 97.88 110 GLN A N 1
ATOM 894 C CA . GLN A 1 110 ? -1.758 12.469 -5.078 1 97.88 110 GLN A CA 1
ATOM 895 C C . GLN A 1 110 ? -0.565 12.984 -5.879 1 97.88 110 GLN A C 1
ATOM 897 O O . GLN A 1 110 ? 0.259 12.195 -6.352 1 97.88 110 GLN A O 1
ATOM 902 N N . SER A 1 111 ? -0.492 14.312 -5.996 1 97.56 111 SER A N 1
ATOM 903 C CA . SER A 1 111 ? 0.619 14.938 -6.707 1 97.56 111 SER A CA 1
ATOM 904 C C . SER A 1 111 ? 1.945 14.672 -6 1 97.56 111 SER A C 1
ATOM 906 O O . SER A 1 111 ? 2.957 14.406 -6.652 1 97.56 111 SER A O 1
ATOM 908 N N . TYR A 1 112 ? 1.939 14.742 -4.652 1 98.19 112 TYR A N 1
ATOM 909 C CA . TYR A 1 112 ? 3.15 14.477 -3.883 1 98.19 112 TYR A CA 1
ATOM 910 C C . TYR A 1 112 ? 3.648 13.055 -4.125 1 98.19 112 TYR A C 1
ATOM 912 O O . TYR A 1 112 ? 4.844 12.836 -4.336 1 98.19 112 TYR A O 1
ATOM 920 N N . LEU A 1 113 ? 2.727 12.125 -4.086 1 98.19 113 LEU A N 1
ATOM 921 C CA . LEU A 1 113 ? 3.08 10.719 -4.23 1 98.19 113 LEU A CA 1
ATOM 922 C C . LEU A 1 113 ? 3.654 10.445 -5.617 1 98.19 113 LEU A C 1
ATOM 924 O O . LEU A 1 113 ? 4.641 9.719 -5.75 1 98.19 113 LEU A O 1
ATOM 928 N N . LEU A 1 114 ? 3.029 11.039 -6.605 1 97.56 114 LEU A N 1
ATOM 929 C CA . LEU A 1 114 ? 3.51 10.883 -7.973 1 97.56 114 LEU A CA 1
ATOM 930 C C . LEU A 1 114 ? 4.914 11.461 -8.125 1 97.56 114 LEU A C 1
ATOM 932 O O . LEU A 1 114 ? 5.797 10.812 -8.688 1 97.56 114 LEU A O 1
ATOM 936 N N . GLU A 1 115 ? 5.113 12.609 -7.66 1 97.5 115 GLU A N 1
ATOM 937 C CA . GLU A 1 115 ? 6.391 13.289 -7.816 1 97.5 115 GLU A CA 1
ATOM 938 C C . GLU A 1 115 ? 7.48 12.633 -6.977 1 97.5 115 GLU A C 1
ATOM 940 O O . GLU A 1 115 ? 8.625 12.5 -7.422 1 97.5 115 GLU A O 1
ATOM 945 N N . ALA A 1 116 ? 7.18 12.234 -5.75 1 97.69 116 ALA A N 1
ATOM 946 C CA . ALA A 1 116 ? 8.164 11.711 -4.812 1 97.69 116 ALA A CA 1
ATOM 947 C C . ALA A 1 116 ? 8.555 10.281 -5.176 1 97.69 116 ALA A C 1
ATOM 949 O O . ALA A 1 116 ? 9.703 9.875 -4.984 1 97.69 116 ALA A O 1
ATOM 950 N N . ALA A 1 117 ? 7.613 9.508 -5.727 1 98.19 117 ALA A N 1
ATOM 951 C CA . ALA A 1 117 ? 7.859 8.07 -5.816 1 98.19 117 ALA A CA 1
ATOM 952 C C . ALA A 1 117 ? 7.426 7.523 -7.172 1 98.19 117 ALA A C 1
ATOM 954 O O . ALA A 1 117 ? 7.539 6.32 -7.426 1 98.19 117 ALA A O 1
ATOM 955 N N . GLY A 1 118 ? 6.84 8.344 -7.992 1 97.5 118 GLY A N 1
ATOM 956 C CA . GLY A 1 118 ? 6.344 7.879 -9.281 1 97.5 118 GLY A CA 1
ATOM 957 C C . GLY A 1 118 ? 5.117 6.992 -9.156 1 97.5 118 GLY A C 1
ATOM 958 O O . GLY A 1 118 ? 4.828 6.199 -10.055 1 97.5 118 GLY A O 1
ATOM 959 N N . ALA A 1 119 ? 4.441 7.062 -8.078 1 98.38 119 ALA A N 1
ATOM 960 C CA . ALA A 1 119 ? 3.273 6.223 -7.824 1 98.38 119 ALA A CA 1
ATOM 961 C C . ALA A 1 119 ? 1.979 7 -8.047 1 98.38 119 ALA A C 1
ATOM 963 O O . ALA A 1 119 ? 1.794 8.078 -7.484 1 98.38 119 ALA A O 1
ATOM 964 N N . GLY A 1 120 ? 1.13 6.477 -8.906 1 98.19 120 GLY A N 1
ATOM 965 C CA . GLY A 1 120 ? -0.176 7.074 -9.141 1 98.19 120 GLY A CA 1
ATOM 966 C C . GLY A 1 120 ? -1.293 6.383 -8.383 1 98.19 120 GLY A C 1
ATOM 967 O O . GLY A 1 120 ? -1.825 5.367 -8.836 1 98.19 120 GLY A O 1
ATOM 968 N N . ILE A 1 121 ? -1.65 6.887 -7.266 1 98.25 121 ILE A N 1
ATOM 969 C CA . ILE A 1 121 ? -2.717 6.375 -6.41 1 98.25 121 ILE A CA 1
ATOM 970 C C . ILE A 1 121 ? -3.633 7.523 -5.988 1 98.25 121 ILE A C 1
ATOM 972 O O . ILE A 1 121 ? -3.16 8.594 -5.598 1 98.25 121 ILE A O 1
ATOM 976 N N . GLN A 1 122 ? -4.91 7.387 -6.199 1 97.06 122 GLN A N 1
ATOM 977 C CA . GLN A 1 122 ? -5.844 8.297 -5.547 1 97.06 122 GLN A CA 1
ATOM 978 C C . GLN A 1 122 ? -6.023 7.934 -4.074 1 97.06 122 GLN A C 1
ATOM 980 O O . GLN A 1 122 ? -6.652 6.922 -3.752 1 97.06 122 GLN A O 1
ATOM 985 N N . PRO A 1 123 ? -5.508 8.734 -3.193 1 97.94 123 PRO A N 1
ATOM 986 C CA . PRO A 1 123 ? -5.551 8.344 -1.782 1 97.94 123 PRO A CA 1
ATOM 987 C C . PRO A 1 123 ? -6.965 8.352 -1.209 1 97.94 123 PRO A C 1
ATOM 989 O O . PRO A 1 123 ? -7.723 9.297 -1.438 1 97.94 123 PRO A O 1
ATOM 992 N N . ASP A 1 124 ? -7.324 7.312 -0.436 1 98.19 124 ASP A N 1
ATOM 993 C CA . ASP A 1 124 ? -8.594 7.266 0.287 1 98.19 124 ASP A CA 1
ATOM 994 C C . ASP A 1 124 ? -8.531 8.109 1.56 1 98.19 124 ASP A C 1
ATOM 996 O O . ASP A 1 124 ? -7.453 8.531 1.978 1 98.19 124 ASP A O 1
ATOM 1000 N N . LEU A 1 125 ? -9.734 8.375 2.037 1 98.75 125 LEU A N 1
ATOM 1001 C CA . LEU A 1 125 ? -9.781 9.016 3.346 1 98.75 125 LEU A CA 1
ATOM 1002 C C . LEU A 1 125 ? -9.016 8.203 4.379 1 98.75 125 LEU A C 1
ATOM 1004 O O . LEU A 1 125 ? -9.125 6.973 4.414 1 98.75 125 LEU A O 1
ATOM 1008 N N . ALA A 1 126 ? -8.141 8.859 5.148 1 98.88 126 ALA A N 1
ATOM 1009 C CA . ALA A 1 126 ? -7.359 8.312 6.254 1 98.88 126 ALA A CA 1
ATOM 1010 C C . ALA A 1 126 ? -6.305 7.336 5.75 1 98.88 126 ALA A C 1
ATOM 1012 O O . ALA A 1 126 ? -5.742 6.562 6.531 1 98.88 126 ALA A O 1
ATOM 1013 N N . SER A 1 127 ? -6.027 7.305 4.469 1 98.81 127 SER A N 1
ATOM 1014 C CA . SER A 1 127 ? -5 6.418 3.936 1 98.81 127 SER A CA 1
ATOM 1015 C C . SER A 1 127 ? -3.602 6.938 4.25 1 98.81 127 SER A C 1
ATOM 1017 O O . SER A 1 127 ? -3.414 8.133 4.473 1 98.81 127 SER A O 1
ATOM 1019 N N . ILE A 1 128 ? -2.619 6.016 4.27 1 98.75 128 ILE A N 1
ATOM 1020 C CA . ILE A 1 128 ? -1.222 6.348 4.527 1 98.75 128 ILE A CA 1
ATOM 1021 C C . ILE A 1 128 ? -0.343 5.754 3.428 1 98.75 128 ILE A C 1
ATOM 1023 O O . ILE A 1 128 ? -0.485 4.578 3.074 1 98.75 128 ILE A O 1
ATOM 1027 N N . SER A 1 129 ? 0.513 6.527 2.873 1 98.75 129 SER A N 1
ATOM 1028 C CA . SER A 1 129 ? 1.594 6.09 1.997 1 98.75 129 SER A CA 1
ATOM 1029 C C . SER A 1 129 ? 2.955 6.293 2.652 1 98.75 129 SER A C 1
ATOM 1031 O O . SER A 1 129 ? 3.203 7.328 3.271 1 98.75 129 SER A O 1
ATOM 1033 N N . VAL A 1 130 ? 3.809 5.328 2.566 1 98.5 130 VAL A N 1
ATOM 1034 C CA . VAL A 1 130 ? 5.176 5.43 3.07 1 98.5 130 VAL A CA 1
ATOM 1035 C C . VAL A 1 130 ? 6.16 5.402 1.904 1 98.5 130 VAL A C 1
ATOM 1037 O O . VAL A 1 130 ? 6.195 4.441 1.133 1 98.5 130 VAL A O 1
ATOM 1040 N N . VAL A 1 131 ? 6.938 6.418 1.804 1 98.12 131 VAL A N 1
ATOM 1041 C CA . VAL A 1 131 ? 7.914 6.547 0.729 1 98.12 131 VAL A CA 1
ATOM 1042 C C . VAL A 1 131 ? 9.328 6.527 1.312 1 98.12 131 VAL A C 1
ATOM 1044 O O . VAL A 1 131 ? 9.625 7.262 2.254 1 98.12 131 VAL A O 1
ATOM 1047 N N . ASP A 1 132 ? 10.156 5.605 0.887 1 97.12 132 ASP A N 1
ATOM 1048 C CA . ASP A 1 132 ? 11.602 5.691 1.116 1 97.12 132 ASP A CA 1
ATOM 1049 C C . ASP A 1 132 ? 12.25 6.691 0.164 1 97.12 132 ASP A C 1
ATOM 1051 O O . ASP A 1 132 ? 12.43 6.402 -1.021 1 97.12 132 ASP A O 1
ATOM 1055 N N . TYR A 1 133 ? 12.5 7.922 0.662 1 97.19 133 TYR A N 1
ATOM 1056 C CA . TYR A 1 133 ? 12.867 9.055 -0.184 1 97.19 133 TYR A CA 1
ATOM 1057 C C . TYR A 1 133 ? 14.352 9.375 -0.043 1 97.19 133 TYR A C 1
ATOM 1059 O O . TYR A 1 133 ? 14.852 9.555 1.07 1 97.19 133 TYR A O 1
ATOM 1067 N N . ASP A 1 134 ? 15.078 9.43 -1.138 1 96.12 134 ASP A N 1
ATOM 1068 C CA . ASP A 1 134 ? 16.469 9.867 -1.205 1 96.12 134 ASP A CA 1
ATOM 1069 C C . ASP A 1 134 ? 16.562 11.367 -1.485 1 96.12 134 ASP A C 1
ATOM 1071 O O . ASP A 1 134 ? 16.312 11.812 -2.609 1 96.12 134 ASP A O 1
ATOM 1075 N N . MET A 1 135 ? 16.938 12.109 -0.507 1 93.81 135 MET A N 1
ATOM 1076 C CA . MET A 1 135 ? 16.938 13.562 -0.617 1 93.81 135 MET A CA 1
ATOM 1077 C C . MET A 1 135 ? 18.031 14.031 -1.58 1 93.81 135 MET A C 1
ATOM 1079 O O . MET A 1 135 ? 17.891 15.07 -2.225 1 93.81 135 MET A O 1
ATOM 1083 N N . ALA A 1 136 ? 19.125 13.289 -1.634 1 93.56 136 ALA A N 1
ATOM 1084 C CA . ALA A 1 136 ? 20.219 13.656 -2.521 1 93.56 136 ALA A CA 1
ATOM 1085 C C . ALA A 1 136 ? 19.828 13.492 -3.984 1 93.56 136 ALA A C 1
ATOM 1087 O O . ALA A 1 136 ? 20.125 14.352 -4.816 1 93.56 136 ALA A O 1
ATOM 1088 N N . TRP A 1 137 ? 19.109 12.477 -4.281 1 94.38 137 TRP A N 1
ATOM 1089 C CA . TRP A 1 137 ? 18.734 12.172 -5.656 1 94.38 137 TRP A CA 1
ATOM 1090 C C . TRP A 1 137 ? 17.344 12.711 -5.969 1 94.38 137 TRP A C 1
ATOM 1092 O O . TRP A 1 137 ? 16.906 12.68 -7.121 1 94.38 137 TRP A O 1
ATOM 1102 N N . LYS A 1 138 ? 16.656 13.18 -4.98 1 94.19 138 LYS A N 1
ATOM 1103 C CA . LYS A 1 138 ? 15.305 13.734 -5.09 1 94.19 138 LYS A CA 1
ATOM 1104 C C . LYS A 1 138 ? 14.352 12.734 -5.746 1 94.19 138 LYS A C 1
ATOM 1106 O O . LYS A 1 138 ? 13.609 13.086 -6.664 1 94.19 138 LYS A O 1
ATOM 1111 N N . GLN A 1 139 ? 14.469 11.523 -5.281 1 95.19 139 GLN A N 1
ATOM 1112 C CA . GLN A 1 139 ? 13.648 10.422 -5.785 1 95.19 139 GLN A CA 1
ATOM 1113 C C . GLN A 1 139 ? 13.414 9.375 -4.703 1 95.19 139 GLN A C 1
ATOM 1115 O O . GLN A 1 139 ? 14.273 9.148 -3.854 1 95.19 139 GLN A O 1
ATOM 1120 N N . GLY A 1 140 ? 12.219 8.805 -4.746 1 97.62 140 GLY A N 1
ATOM 1121 C CA . GLY A 1 140 ? 11.922 7.77 -3.77 1 97.62 140 GLY A CA 1
ATOM 1122 C C . GLY A 1 140 ? 11.102 6.629 -4.34 1 97.62 140 GLY A C 1
ATOM 1123 O O . GLY A 1 140 ? 10.875 6.562 -5.551 1 97.62 140 GLY A O 1
ATOM 1124 N N . LYS A 1 141 ? 10.805 5.723 -3.49 1 97.62 141 LYS A N 1
ATOM 1125 C CA . LYS A 1 141 ? 9.992 4.555 -3.826 1 97.62 141 LYS A CA 1
ATOM 1126 C C . LYS A 1 141 ? 8.891 4.336 -2.793 1 97.62 141 LYS A C 1
ATOM 1128 O O . LYS A 1 141 ? 9.133 4.449 -1.589 1 97.62 141 LYS A O 1
ATOM 1133 N N . LEU A 1 142 ? 7.719 4.094 -3.355 1 98.69 142 LEU A N 1
ATOM 1134 C CA . LEU A 1 142 ? 6.637 3.701 -2.459 1 98.69 142 LEU A CA 1
ATOM 1135 C C . LEU A 1 142 ? 6.914 2.338 -1.835 1 98.69 142 LEU A C 1
ATOM 1137 O O . LEU A 1 142 ? 7.148 1.36 -2.551 1 98.69 142 LEU A O 1
ATOM 1141 N N . ILE A 1 143 ? 6.879 2.273 -0.475 1 98 143 ILE A N 1
ATOM 1142 C CA . ILE A 1 143 ? 7.195 0.98 0.119 1 98 143 ILE A CA 1
ATOM 1143 C C . ILE A 1 143 ? 5.973 0.438 0.855 1 98 143 ILE A C 1
ATOM 1145 O O . ILE A 1 143 ? 5.922 -0.745 1.201 1 98 143 ILE A O 1
ATOM 1149 N N . ALA A 1 144 ? 4.992 1.303 1.061 1 98 144 ALA A N 1
ATOM 1150 C CA . ALA A 1 144 ? 3.742 0.82 1.641 1 98 144 ALA A CA 1
ATOM 1151 C C . ALA A 1 144 ? 2.594 1.782 1.349 1 98 144 ALA A C 1
ATOM 1153 O O . ALA A 1 144 ? 2.814 2.982 1.161 1 98 144 ALA A O 1
ATOM 1154 N N . TYR A 1 145 ? 1.465 1.315 1.286 1 98.56 145 TYR A N 1
ATOM 1155 C CA . TYR A 1 145 ? 0.187 2.016 1.225 1 98.56 145 TYR A CA 1
ATOM 1156 C C . TYR A 1 145 ? -0.887 1.259 1.997 1 98.56 145 TYR A C 1
ATOM 1158 O O . TYR A 1 145 ? -1.062 0.052 1.811 1 98.56 145 TYR A O 1
ATOM 1166 N N . PHE A 1 146 ? -1.625 1.922 2.869 1 96.12 146 PHE A N 1
ATOM 1167 C CA . PHE A 1 146 ? -2.699 1.248 3.59 1 96.12 146 PHE A CA 1
ATOM 1168 C C . PHE A 1 146 ? -3.902 2.168 3.752 1 96.12 146 PHE A C 1
ATOM 1170 O O . PHE A 1 146 ? -3.748 3.383 3.893 1 96.12 146 PHE A O 1
ATOM 1177 N N . THR A 1 147 ? -5.027 1.581 3.742 1 98.25 147 THR A N 1
ATOM 1178 C CA . THR A 1 147 ? -6.301 2.258 3.955 1 98.25 147 THR A CA 1
ATOM 1179 C C . THR A 1 147 ? -7.059 1.629 5.121 1 98.25 147 THR A C 1
ATOM 1181 O O . THR A 1 147 ? -6.734 0.521 5.555 1 98.25 147 THR A O 1
ATOM 1184 N N . PRO A 1 148 ? -8.039 2.354 5.648 1 97.69 148 PRO A N 1
ATOM 1185 C CA . PRO A 1 148 ? -8.852 1.778 6.723 1 97.69 148 PRO A CA 1
ATOM 1186 C C . PRO A 1 148 ? -9.57 0.498 6.301 1 97.69 148 PRO A C 1
ATOM 1188 O O . PRO A 1 148 ? -9.906 -0.331 7.145 1 97.69 148 PRO A O 1
ATOM 1191 N N . ALA A 1 149 ? -9.758 0.298 5.051 1 95.69 149 ALA A N 1
ATOM 1192 C CA . ALA A 1 149 ? -10.508 -0.841 4.527 1 95.69 149 ALA A CA 1
ATOM 1193 C C . ALA A 1 149 ? -9.773 -2.152 4.809 1 95.69 149 ALA A C 1
ATOM 1195 O O . ALA A 1 149 ? -10.383 -3.227 4.758 1 95.69 149 ALA A O 1
ATOM 1196 N N . LEU A 1 150 ? -8.469 -2.08 5.051 1 92.75 150 LEU A N 1
ATOM 1197 C CA . LEU A 1 150 ? -7.672 -3.279 5.301 1 92.75 150 LEU A CA 1
ATOM 1198 C C . LEU A 1 150 ? -8.164 -4.012 6.543 1 92.75 150 LEU A C 1
ATOM 1200 O O . LEU A 1 150 ? -8.008 -5.227 6.656 1 92.75 150 LEU A O 1
ATOM 1204 N N . LYS A 1 151 ? -8.75 -3.27 7.48 1 86.25 151 LYS A N 1
ATOM 1205 C CA . LYS A 1 151 ? -9.297 -3.877 8.695 1 86.25 151 LYS A CA 1
ATOM 1206 C C . LYS A 1 151 ? -10.391 -4.883 8.352 1 86.25 151 LYS A C 1
ATOM 1208 O O . LYS A 1 151 ? -10.617 -5.836 9.102 1 86.25 151 LYS A O 1
ATOM 1213 N N . LYS A 1 152 ? -11.016 -4.738 7.254 1 83.12 152 LYS A N 1
ATOM 1214 C CA . LYS A 1 152 ? -12.125 -5.598 6.848 1 83.12 152 LYS A CA 1
ATOM 1215 C C . LYS A 1 152 ? -11.617 -6.93 6.312 1 83.12 152 LYS A C 1
ATOM 1217 O O . LYS A 1 152 ? -12.375 -7.902 6.234 1 83.12 152 LYS A O 1
ATOM 1222 N N . LEU A 1 153 ? -10.43 -6.867 5.879 1 79.94 153 LEU A N 1
ATOM 1223 C CA . LEU A 1 153 ? -9.875 -8.117 5.375 1 79.94 153 LEU A CA 1
ATOM 1224 C C . LEU A 1 153 ? -9.82 -9.172 6.477 1 79.94 153 LEU A C 1
ATOM 1226 O O . LEU A 1 153 ? -9.906 -10.375 6.199 1 79.94 153 LEU A O 1
ATOM 1230 N N . LYS A 1 154 ? -9.586 -8.719 7.77 1 68.06 154 LYS A N 1
ATOM 1231 C CA . LYS A 1 154 ? -9.562 -9.594 8.938 1 68.06 154 LYS A CA 1
ATOM 1232 C C . LYS A 1 154 ? -10.945 -10.18 9.211 1 68.06 154 LYS A C 1
ATOM 1234 O O . LYS A 1 154 ? -11.055 -11.273 9.766 1 68.06 154 LYS A O 1
ATOM 1239 N N . LYS A 1 155 ? -11.922 -9.297 9.039 1 58.88 155 LYS A N 1
ATOM 1240 C CA . LYS A 1 155 ? -13.25 -9.688 9.516 1 58.88 155 LYS A CA 1
ATOM 1241 C C . LYS A 1 155 ? -13.906 -10.68 8.562 1 58.88 155 LYS A C 1
ATOM 1243 O O . LYS A 1 155 ? -13.703 -10.609 7.348 1 58.88 155 LYS A O 1
ATOM 1248 N N . GLU A 1 156 ? -13.977 -12.008 9.031 1 46.41 156 GLU A N 1
ATOM 1249 C CA . GLU A 1 156 ? -14.789 -12.992 8.312 1 46.41 156 GLU A CA 1
ATOM 1250 C C . GLU A 1 156 ? -16.156 -12.414 7.969 1 46.41 156 GLU A C 1
ATOM 1252 O O . GLU A 1 156 ? -16.828 -11.812 8.82 1 46.41 156 GLU A O 1
ATOM 1257 N N . ASP A 1 157 ? -16.438 -11.641 6.711 1 37.03 157 ASP A N 1
ATOM 1258 C CA . ASP A 1 157 ? -17.875 -11.586 6.535 1 37.03 157 ASP A CA 1
ATOM 1259 C C . ASP A 1 157 ? -18.531 -12.898 6.957 1 37.03 157 ASP A C 1
ATOM 1261 O O . ASP A 1 157 ? -18 -13.977 6.703 1 37.03 157 ASP A O 1
ATOM 1265 N N . MET B 1 1 ? -14.68 -9.07 -4.398 1 94.06 1 MET B N 1
ATOM 1266 C CA . MET B 1 1 ? -13.641 -10.008 -3.99 1 94.06 1 MET B CA 1
ATOM 1267 C C . MET B 1 1 ? -12.32 -9.289 -3.746 1 94.06 1 MET B C 1
ATOM 1269 O O . MET B 1 1 ? -12.125 -8.164 -4.211 1 94.06 1 MET B O 1
ATOM 1273 N N . TYR B 1 2 ? -11.438 -9.938 -2.977 1 96.38 2 TYR B N 1
ATOM 1274 C CA . TYR B 1 2 ? -10.094 -9.391 -2.809 1 96.38 2 TYR B CA 1
ATOM 1275 C C . TYR B 1 2 ? -9.117 -10.031 -3.781 1 96.38 2 TYR B C 1
ATOM 1277 O O . TYR B 1 2 ? -8.992 -11.258 -3.824 1 96.38 2 TYR B O 1
ATOM 1285 N N . LEU B 1 3 ? -8.531 -9.203 -4.555 1 97.69 3 LEU B N 1
ATOM 1286 C CA . LEU B 1 3 ? -7.496 -9.602 -5.5 1 97.69 3 LEU B CA 1
ATOM 1287 C C . LEU B 1 3 ? -6.113 -9.219 -4.984 1 97.69 3 LEU B C 1
ATOM 1289 O O . LEU B 1 3 ? -5.836 -8.047 -4.746 1 97.69 3 LEU B O 1
ATOM 1293 N N . ILE B 1 4 ? -5.312 -10.219 -4.801 1 98.5 4 ILE B N 1
ATOM 1294 C CA . ILE B 1 4 ? -3.945 -10.023 -4.328 1 98.5 4 ILE B CA 1
ATOM 1295 C C . ILE B 1 4 ? -2.965 -10.203 -5.484 1 98.5 4 ILE B C 1
ATOM 1297 O O . ILE B 1 4 ? -3.006 -11.211 -6.191 1 98.5 4 ILE B O 1
ATOM 1301 N N . LEU B 1 5 ? -2.168 -9.195 -5.742 1 98.81 5 LEU B N 1
ATOM 1302 C CA . LEU B 1 5 ? -1.117 -9.25 -6.754 1 98.81 5 LEU B CA 1
ATOM 1303 C C . LEU B 1 5 ? 0.262 -9.281 -6.102 1 98.81 5 LEU B C 1
ATOM 1305 O O . LEU B 1 5 ? 0.605 -8.391 -5.324 1 98.81 5 LEU B O 1
ATOM 1309 N N . MET B 1 6 ? 1.054 -10.312 -6.418 1 98.88 6 MET B N 1
ATOM 1310 C CA . MET B 1 6 ? 2.377 -10.461 -5.82 1 98.88 6 MET B CA 1
ATOM 1311 C C . MET B 1 6 ? 3.439 -10.68 -6.891 1 98.88 6 MET B C 1
ATOM 1313 O O . MET B 1 6 ? 3.299 -11.562 -7.738 1 98.88 6 MET B O 1
ATOM 1317 N N . ARG B 1 7 ? 4.441 -9.867 -6.867 1 98.94 7 ARG B N 1
ATOM 1318 C CA . ARG B 1 7 ? 5.598 -10.141 -7.719 1 98.94 7 ARG B CA 1
ATOM 1319 C C . ARG B 1 7 ? 6.52 -11.164 -7.07 1 98.94 7 ARG B C 1
ATOM 1321 O O . ARG B 1 7 ? 6.691 -11.18 -5.852 1 98.94 7 ARG B O 1
ATOM 1328 N N . HIS B 1 8 ? 7.164 -11.898 -7.883 1 98.94 8 HIS B N 1
ATOM 1329 C CA . HIS B 1 8 ? 8.109 -12.883 -7.375 1 98.94 8 HIS B CA 1
ATOM 1330 C C . HIS B 1 8 ? 9.242 -12.219 -6.602 1 98.94 8 HIS B C 1
ATOM 1332 O O . HIS B 1 8 ? 9.477 -11.016 -6.754 1 98.94 8 HIS B O 1
ATOM 1338 N N . GLY B 1 9 ? 9.914 -13.055 -5.703 1 98.81 9 GLY B N 1
ATOM 1339 C CA . GLY B 1 9 ? 11.086 -12.578 -4.988 1 98.81 9 GLY B CA 1
ATOM 1340 C C . GLY B 1 9 ? 12.328 -12.484 -5.863 1 98.81 9 GLY B C 1
ATOM 1341 O O . GLY B 1 9 ? 12.289 -12.844 -7.039 1 98.81 9 GLY B O 1
ATOM 1342 N N . GLU B 1 10 ? 13.391 -12 -5.285 1 98.75 10 GLU B N 1
ATOM 1343 C CA . GLU B 1 10 ? 14.672 -11.914 -5.984 1 98.75 10 GLU B CA 1
ATOM 1344 C C . GLU B 1 10 ? 15.125 -13.281 -6.477 1 98.75 10 GLU B C 1
ATOM 1346 O O . GLU B 1 10 ? 15.102 -14.258 -5.723 1 98.75 10 GLU B O 1
ATOM 1351 N N . ALA B 1 11 ? 15.508 -13.367 -7.711 1 98.62 11 ALA B N 1
ATOM 1352 C CA . ALA B 1 11 ? 15.953 -14.617 -8.32 1 98.62 11 ALA B CA 1
ATOM 1353 C C . ALA B 1 11 ? 17.406 -14.508 -8.797 1 98.62 11 ALA B C 1
ATOM 1355 O O . ALA B 1 11 ? 17.906 -13.406 -9.023 1 98.62 11 ALA B O 1
ATOM 1356 N N . VAL B 1 12 ? 18.062 -15.633 -8.891 1 98.06 12 VAL B N 1
ATOM 1357 C CA . VAL B 1 12 ? 19.422 -15.656 -9.422 1 98.06 12 VAL B CA 1
ATOM 1358 C C . VAL B 1 12 ? 19.438 -15.109 -10.844 1 98.06 12 VAL B C 1
ATOM 1360 O O . VAL B 1 12 ? 18.438 -15.203 -11.562 1 98.06 12 VAL B O 1
ATOM 1363 N N . PRO B 1 13 ? 20.516 -14.523 -11.188 1 96 13 PRO B N 1
ATOM 1364 C CA . PRO B 1 13 ? 20.578 -14.008 -12.555 1 96 13 PRO B CA 1
ATOM 1365 C C . PRO B 1 13 ? 20.516 -15.117 -13.609 1 96 13 PRO B C 1
ATOM 1367 O O . PRO B 1 13 ? 20.875 -16.266 -13.32 1 96 13 PRO B O 1
ATOM 1370 N N . GLN B 1 14 ? 20 -14.711 -14.734 1 93.94 14 GLN B N 1
ATOM 1371 C CA . GLN B 1 14 ? 20.031 -15.641 -15.859 1 93.94 14 GLN B CA 1
ATOM 1372 C C . GLN B 1 14 ? 21.453 -15.883 -16.328 1 93.94 14 GLN B C 1
ATOM 1374 O O . GLN B 1 14 ? 22.266 -14.961 -16.375 1 93.94 14 GLN B O 1
ATOM 1379 N N . THR B 1 15 ? 21.859 -17.172 -16.531 1 94.06 15 THR B N 1
ATOM 1380 C CA . THR B 1 15 ? 23.141 -17.547 -17.109 1 94.06 15 THR B CA 1
ATOM 1381 C C . THR B 1 15 ? 22.953 -18.484 -18.297 1 94.06 15 THR B C 1
ATOM 1383 O O . THR B 1 15 ? 21.828 -18.844 -18.641 1 94.06 15 THR B O 1
ATOM 1386 N N . GLU B 1 16 ? 24.078 -18.719 -18.969 1 93.94 16 GLU B N 1
ATOM 1387 C CA . GLU B 1 16 ? 24.031 -19.672 -20.062 1 93.94 16 GLU B CA 1
ATOM 1388 C C . GLU B 1 16 ? 23.516 -21.031 -19.594 1 93.94 16 GLU B C 1
ATOM 1390 O O . GLU B 1 16 ? 22.859 -21.766 -20.344 1 93.94 16 GLU B O 1
ATOM 1395 N N . ASP B 1 17 ? 23.734 -21.391 -18.406 1 93.5 17 ASP B N 1
ATOM 1396 C CA . ASP B 1 17 ? 23.422 -22.703 -17.859 1 93.5 17 ASP B CA 1
ATOM 1397 C C . ASP B 1 17 ? 22.031 -22.719 -17.203 1 93.5 17 ASP B C 1
ATOM 1399 O O . ASP B 1 17 ? 21.453 -23.781 -16.984 1 93.5 17 ASP B O 1
ATOM 1403 N N . VAL B 1 18 ? 21.5 -21.594 -16.875 1 93.62 18 VAL B N 1
ATOM 1404 C CA . VAL B 1 18 ? 20.203 -21.5 -16.234 1 93.62 18 VAL B CA 1
ATOM 1405 C C . VAL B 1 18 ? 19.266 -20.656 -17.094 1 93.62 18 VAL B C 1
ATOM 1407 O O . VAL B 1 18 ? 19.312 -19.422 -17.031 1 93.62 18 VAL B O 1
ATOM 1410 N N . PRO B 1 19 ? 18.391 -21.312 -17.844 1 94.81 19 PRO B N 1
ATOM 1411 C CA . PRO B 1 19 ? 17.422 -20.562 -18.641 1 94.81 19 PRO B CA 1
ATOM 1412 C C . PRO B 1 19 ? 16.5 -19.688 -17.797 1 94.81 19 PRO B C 1
ATOM 1414 O O . PRO B 1 19 ? 16.328 -19.953 -16.609 1 94.81 19 PRO B O 1
ATOM 1417 N N . ASN B 1 20 ? 15.898 -18.703 -18.391 1 96.19 20 ASN B N 1
ATOM 1418 C CA . ASN B 1 20 ? 15.07 -17.719 -17.688 1 96.19 20 ASN B CA 1
ATOM 1419 C C . ASN B 1 20 ? 13.953 -18.406 -16.906 1 96.19 20 ASN B C 1
ATOM 1421 O O . ASN B 1 20 ? 13.695 -18.047 -15.75 1 96.19 20 ASN B O 1
ATOM 1425 N N . ARG B 1 21 ? 13.305 -19.344 -17.406 1 96.62 21 ARG B N 1
ATOM 1426 C CA . ARG B 1 21 ? 12.148 -19.984 -16.797 1 96.62 21 ARG B CA 1
ATOM 1427 C C . ARG B 1 21 ? 12.562 -20.812 -15.594 1 96.62 21 ARG B C 1
ATOM 1429 O O . ARG B 1 21 ? 11.719 -21.203 -14.781 1 96.62 21 ARG B O 1
ATOM 1436 N N . GLU B 1 22 ? 13.82 -21.031 -15.422 1 97.88 22 GLU B N 1
ATOM 1437 C CA . GLU B 1 22 ? 14.273 -21.953 -14.391 1 97.88 22 GLU B CA 1
ATOM 1438 C C . GLU B 1 22 ? 15.023 -21.234 -13.281 1 97.88 22 GLU B C 1
ATOM 1440 O O . GLU B 1 22 ? 15.531 -21.859 -12.352 1 97.88 22 GLU B O 1
ATOM 1445 N N . ARG B 1 23 ? 15.125 -19.953 -13.414 1 98.31 23 ARG B N 1
ATOM 1446 C CA . ARG B 1 23 ? 15.805 -19.188 -12.367 1 98.31 23 ARG B CA 1
ATOM 1447 C C . ARG B 1 23 ? 15.102 -19.344 -11.023 1 98.31 23 ARG B C 1
ATOM 1449 O O . ARG B 1 23 ? 13.891 -19.109 -10.922 1 98.31 23 ARG B O 1
ATOM 1456 N N . ARG B 1 24 ? 15.898 -19.703 -10 1 98.62 24 ARG B N 1
ATOM 1457 C CA . ARG B 1 24 ? 15.375 -19.922 -8.656 1 98.62 24 ARG B CA 1
ATOM 1458 C C . ARG B 1 24 ? 15.5 -18.672 -7.805 1 98.62 24 ARG B C 1
ATOM 1460 O O . ARG B 1 24 ? 16.344 -17.812 -8.07 1 98.62 24 ARG B O 1
ATOM 1467 N N . LEU B 1 25 ? 14.68 -18.578 -6.781 1 98.81 25 LEU B N 1
ATOM 1468 C CA . LEU B 1 25 ? 14.844 -17.516 -5.809 1 98.81 25 LEU B CA 1
ATOM 1469 C C . LEU B 1 25 ? 16.203 -17.594 -5.133 1 98.81 25 LEU B C 1
ATOM 1471 O O . LEU B 1 25 ? 16.703 -18.688 -4.84 1 98.81 25 LEU B O 1
ATOM 1475 N N . THR B 1 26 ? 16.781 -16.438 -4.898 1 98.75 26 THR B N 1
ATOM 1476 C CA . THR B 1 26 ? 17.938 -16.391 -4.012 1 98.75 26 THR B CA 1
ATOM 1477 C C . THR B 1 26 ? 17.516 -16.594 -2.561 1 98.75 26 THR B C 1
ATOM 1479 O O . THR B 1 26 ? 16.328 -16.625 -2.254 1 98.75 26 THR B O 1
ATOM 1482 N N . LYS B 1 27 ? 18.5 -16.812 -1.686 1 98.62 27 LYS B N 1
ATOM 1483 C CA . LYS B 1 27 ? 18.203 -16.859 -0.257 1 98.62 27 LYS B CA 1
ATOM 1484 C C . LYS B 1 27 ? 17.5 -15.594 0.206 1 98.62 27 LYS B C 1
ATOM 1486 O O . LYS B 1 27 ? 16.531 -15.648 0.956 1 98.62 27 LYS B O 1
ATOM 1491 N N . GLU B 1 28 ? 18 -14.539 -0.233 1 98.31 28 GLU B N 1
ATOM 1492 C CA . GLU B 1 28 ? 17.391 -13.25 0.104 1 98.31 28 GLU B CA 1
ATOM 1493 C C . GLU B 1 28 ? 15.992 -13.141 -0.475 1 98.31 28 GLU B C 1
ATOM 1495 O O . GLU B 1 28 ? 15.086 -12.609 0.172 1 98.31 28 GLU B O 1
ATOM 1500 N N . GLY B 1 29 ? 15.812 -13.609 -1.702 1 98.75 29 GLY B N 1
ATOM 1501 C CA . GLY B 1 29 ? 14.492 -13.617 -2.316 1 98.75 29 GLY B CA 1
ATOM 1502 C C . GLY B 1 29 ? 13.453 -14.367 -1.501 1 98.75 29 GLY B C 1
ATOM 1503 O O . GLY B 1 29 ? 12.32 -13.914 -1.361 1 98.75 29 GLY B O 1
ATOM 1504 N N . LYS B 1 30 ? 13.875 -15.477 -0.982 1 98.81 30 LYS B N 1
ATOM 1505 C CA . LYS B 1 30 ? 12.977 -16.266 -0.144 1 98.81 30 LYS B CA 1
ATOM 1506 C C . LYS B 1 30 ? 12.609 -15.516 1.133 1 98.81 30 LYS B C 1
ATOM 1508 O O . LYS B 1 30 ? 11.453 -15.547 1.565 1 98.81 30 LYS B O 1
ATOM 1513 N N . LYS B 1 31 ? 13.586 -14.867 1.678 1 98.44 31 LYS B N 1
ATOM 1514 C CA . LYS B 1 31 ? 13.336 -14.078 2.881 1 98.44 31 LYS B CA 1
ATOM 1515 C C . LYS B 1 31 ? 12.367 -12.938 2.596 1 98.44 31 LYS B C 1
ATOM 1517 O O . LYS B 1 31 ? 11.469 -12.656 3.396 1 98.44 31 LYS B O 1
ATOM 1522 N N . GLN B 1 32 ? 12.562 -12.305 1.495 1 98.5 32 GLN B N 1
ATOM 1523 C CA . GLN B 1 32 ? 11.688 -11.211 1.077 1 98.5 32 GLN B CA 1
ATOM 1524 C C . GLN B 1 32 ? 10.234 -11.672 0.963 1 98.5 32 GLN B C 1
ATOM 1526 O O . GLN B 1 32 ? 9.328 -11.031 1.496 1 98.5 32 GLN B O 1
ATOM 1531 N N . VAL B 1 33 ? 10.07 -12.781 0.311 1 98.81 33 VAL B N 1
ATOM 1532 C CA . VAL B 1 33 ? 8.742 -13.328 0.074 1 98.81 33 VAL B CA 1
ATOM 1533 C C . VAL B 1 33 ? 8.086 -13.695 1.405 1 98.81 33 VAL B C 1
ATOM 1535 O O . VAL B 1 33 ? 6.91 -13.391 1.63 1 98.81 33 VAL B O 1
ATOM 1538 N N . ARG B 1 34 ? 8.844 -14.305 2.26 1 98.5 34 ARG B N 1
ATOM 1539 C CA . ARG B 1 34 ? 8.305 -14.688 3.561 1 98.5 34 ARG B CA 1
ATOM 1540 C C . ARG B 1 34 ? 7.852 -13.461 4.348 1 98.5 34 ARG B C 1
ATOM 1542 O O . ARG B 1 34 ? 6.801 -13.477 4.988 1 98.5 34 ARG B O 1
ATOM 1549 N N . THR B 1 35 ? 8.617 -12.453 4.277 1 97.44 35 THR B N 1
ATOM 1550 C CA . THR B 1 35 ? 8.328 -11.219 5 1 97.44 35 THR B CA 1
ATOM 1551 C C . THR B 1 35 ? 6.973 -10.648 4.582 1 97.44 35 THR B C 1
ATOM 1553 O O . THR B 1 35 ? 6.113 -10.398 5.43 1 97.44 35 THR B O 1
ATOM 1556 N N . THR B 1 36 ? 6.746 -10.492 3.328 1 98.12 36 THR B N 1
ATOM 1557 C CA . THR B 1 36 ? 5.508 -9.867 2.867 1 98.12 36 THR B CA 1
ATOM 1558 C C . THR B 1 36 ? 4.336 -10.844 2.984 1 98.12 36 THR B C 1
ATOM 156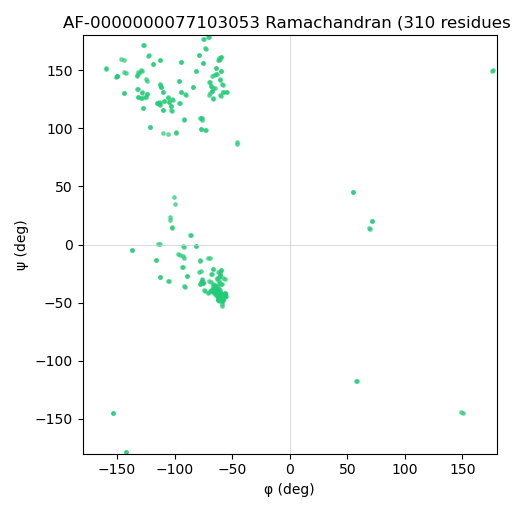0 O O . THR B 1 36 ? 3.205 -10.43 3.246 1 98.12 36 THR B O 1
ATOM 1563 N N . SER B 1 37 ? 4.605 -12.141 2.816 1 98.31 37 SER B N 1
ATOM 1564 C CA . SER B 1 37 ? 3.561 -13.148 2.98 1 98.31 37 SER B CA 1
ATOM 1565 C C . SER B 1 37 ? 3.033 -13.172 4.41 1 98.31 37 SER B C 1
ATOM 1567 O O . SER B 1 37 ? 1.828 -13.297 4.633 1 98.31 37 SER B O 1
ATOM 1569 N N . ARG B 1 38 ? 3.924 -13.023 5.336 1 96.44 38 ARG B N 1
ATOM 1570 C CA . ARG B 1 38 ? 3.521 -12.992 6.738 1 96.44 38 ARG B CA 1
ATOM 1571 C C . ARG B 1 38 ? 2.68 -11.758 7.039 1 96.44 38 ARG B C 1
ATOM 1573 O O . ARG B 1 38 ? 1.735 -11.82 7.832 1 96.44 38 ARG B O 1
ATOM 1580 N N . MET B 1 39 ? 3.031 -10.695 6.445 1 93.88 39 MET B N 1
ATOM 1581 C CA . MET B 1 39 ? 2.234 -9.484 6.605 1 93.88 39 MET B CA 1
ATOM 1582 C C . MET B 1 39 ? 0.816 -9.695 6.082 1 93.88 39 MET B C 1
ATOM 1584 O O . MET B 1 39 ? -0.155 -9.344 6.758 1 93.88 39 MET B O 1
ATOM 1588 N N . LEU B 1 40 ? 0.711 -10.227 4.926 1 96.38 40 LEU B N 1
ATOM 1589 C CA . LEU B 1 40 ? -0.595 -10.5 4.34 1 96.38 40 LEU B CA 1
ATOM 1590 C C . LEU B 1 40 ? -1.401 -11.445 5.223 1 96.38 40 LEU B C 1
ATOM 1592 O O . LEU B 1 40 ? -2.604 -11.25 5.418 1 96.38 40 LEU B O 1
ATOM 1596 N N . ALA B 1 41 ? -0.729 -12.469 5.758 1 95.5 41 ALA B N 1
ATOM 1597 C CA . ALA B 1 41 ? -1.383 -13.492 6.574 1 95.5 41 ALA B CA 1
ATOM 1598 C C . ALA B 1 41 ? -2.057 -12.867 7.793 1 95.5 41 ALA B C 1
ATOM 1600 O O . ALA B 1 41 ? -3.111 -13.328 8.234 1 95.5 41 ALA B O 1
ATOM 1601 N N . ARG B 1 42 ? -1.484 -11.859 8.305 1 90.62 42 ARG B N 1
ATOM 1602 C CA . ARG B 1 42 ? -2.043 -11.172 9.469 1 90.62 42 ARG B CA 1
ATOM 1603 C C . ARG B 1 42 ? -3.4 -10.562 9.141 1 90.62 42 ARG B C 1
ATOM 1605 O O . ARG B 1 42 ? -4.262 -10.453 10.016 1 90.62 42 ARG B O 1
ATOM 1612 N N . PHE B 1 43 ? -3.578 -10.203 7.914 1 90.62 43 PHE B N 1
ATOM 1613 C CA . PHE B 1 43 ? -4.828 -9.57 7.52 1 90.62 43 PHE B CA 1
ATOM 1614 C C . PHE B 1 43 ? -5.844 -10.609 7.055 1 90.62 43 PHE B C 1
ATOM 1616 O O . PHE B 1 43 ? -7.039 -10.477 7.312 1 90.62 43 PHE B O 1
ATOM 1623 N N . LEU B 1 44 ? -5.371 -11.602 6.41 1 92.25 44 LEU B N 1
ATOM 1624 C CA . LEU B 1 44 ? -6.262 -12.617 5.871 1 92.25 44 LEU B CA 1
ATOM 1625 C C . LEU B 1 44 ? -6.727 -13.57 6.973 1 92.25 44 LEU B C 1
ATOM 1627 O O . LEU B 1 44 ? -7.824 -14.125 6.895 1 92.25 44 LEU B O 1
ATOM 1631 N N . LYS B 1 45 ? -5.828 -13.797 7.914 1 89.19 45 LYS B N 1
ATOM 1632 C CA . LYS B 1 45 ? -6.074 -14.75 8.992 1 89.19 45 LYS B CA 1
ATOM 1633 C C . LYS B 1 45 ? -6.367 -16.141 8.43 1 89.19 45 LYS B C 1
ATOM 1635 O O . LYS B 1 45 ? -5.551 -16.703 7.695 1 89.19 45 LYS B O 1
ATOM 1640 N N . ASP B 1 46 ? -7.637 -16.641 8.711 1 88.25 46 ASP B N 1
ATOM 1641 C CA . ASP B 1 46 ? -7.918 -18.016 8.32 1 88.25 46 ASP B CA 1
ATOM 1642 C C . ASP B 1 46 ? -8.758 -18.062 7.043 1 88.25 46 ASP B C 1
ATOM 1644 O O . ASP B 1 46 ? -9.281 -19.125 6.676 1 88.25 46 ASP B O 1
ATOM 1648 N N . ARG B 1 47 ? -8.852 -17 6.355 1 91.5 47 ARG B N 1
ATOM 1649 C CA . ARG B 1 47 ? -9.586 -17 5.094 1 91.5 47 ARG B CA 1
ATOM 1650 C C . ARG B 1 47 ? -8.844 -17.781 4.023 1 91.5 47 ARG B C 1
ATOM 1652 O O . ARG B 1 47 ? -7.652 -17.562 3.797 1 91.5 47 ARG B O 1
ATOM 1659 N N . PRO B 1 48 ? -9.57 -18.672 3.422 1 94 48 PRO B N 1
ATOM 1660 C CA . PRO B 1 48 ? -8.906 -19.453 2.383 1 94 48 PRO B CA 1
ATOM 1661 C C . PRO B 1 48 ? -8.469 -18.609 1.19 1 94 48 PRO B C 1
ATOM 1663 O O . PRO B 1 48 ? -9.25 -17.812 0.67 1 94 48 PRO B O 1
ATOM 1666 N N . LEU B 1 49 ? -7.305 -18.812 0.745 1 96.5 49 LEU B N 1
ATOM 1667 C CA . LEU B 1 49 ? -6.703 -18.062 -0.354 1 96.5 49 LEU B CA 1
ATOM 1668 C C . LEU B 1 49 ? -6.477 -18.969 -1.562 1 96.5 49 LEU B C 1
ATOM 1670 O O . LEU B 1 49 ? -5.805 -20 -1.456 1 96.5 49 LEU B O 1
ATOM 1674 N N . ARG B 1 50 ? -7.066 -18.625 -2.672 1 97.25 50 ARG B N 1
ATOM 1675 C CA . ARG B 1 50 ? -6.711 -19.266 -3.932 1 97.25 50 ARG B CA 1
ATOM 1676 C C . ARG B 1 50 ? -5.492 -18.609 -4.562 1 97.25 50 ARG B C 1
ATOM 1678 O O . ARG B 1 50 ? -5.383 -17.375 -4.57 1 97.25 50 ARG B O 1
ATOM 1685 N N . ILE B 1 51 ? -4.578 -19.453 -5.047 1 98.38 51 ILE B N 1
ATOM 1686 C CA . ILE B 1 51 ? -3.336 -18.891 -5.57 1 98.38 51 ILE B CA 1
ATOM 1687 C C . ILE B 1 51 ? -3.115 -19.391 -7 1 98.38 51 ILE B C 1
ATOM 1689 O O . ILE B 1 51 ? -3.201 -20.578 -7.277 1 98.38 51 ILE B O 1
ATOM 1693 N N . PHE B 1 52 ? -2.902 -18.469 -7.895 1 98.56 52 PHE B N 1
ATOM 1694 C CA . PHE B 1 52 ? -2.383 -18.766 -9.227 1 98.56 52 PHE B CA 1
ATOM 1695 C C . PHE B 1 52 ? -0.981 -18.188 -9.398 1 98.56 52 PHE B C 1
ATOM 1697 O O . PHE B 1 52 ? -0.706 -17.062 -8.961 1 98.56 52 PHE B O 1
ATOM 1704 N N . ALA B 1 53 ? -0.138 -18.953 -9.992 1 98.75 53 ALA B N 1
ATOM 1705 C CA . ALA B 1 53 ? 1.229 -18.5 -10.242 1 98.75 53 ALA B CA 1
ATOM 1706 C C . ALA B 1 53 ? 1.639 -18.781 -11.688 1 98.75 53 ALA B C 1
ATOM 1708 O O . ALA B 1 53 ? 1.151 -19.719 -12.305 1 98.75 53 ALA B O 1
ATOM 1709 N N . SER B 1 54 ? 2.461 -17.875 -12.242 1 98.5 54 SER B N 1
ATOM 1710 C CA . SER B 1 54 ? 3.092 -18.219 -13.508 1 98.5 54 SER B CA 1
ATOM 1711 C C . SER B 1 54 ? 3.947 -19.469 -13.375 1 98.5 54 SER B C 1
ATOM 1713 O O . SER B 1 54 ? 4.367 -19.828 -12.273 1 98.5 54 SER B O 1
ATOM 1715 N N . PRO B 1 55 ? 4.285 -20.125 -14.5 1 98.38 55 PRO B N 1
ATOM 1716 C CA . PRO B 1 55 ? 5 -21.406 -14.406 1 98.38 55 PRO B CA 1
ATOM 1717 C C . PRO B 1 55 ? 6.5 -21.219 -14.18 1 98.38 55 PRO B C 1
ATOM 1719 O O . PRO B 1 55 ? 7.23 -22.219 -14.039 1 98.38 55 PRO B O 1
ATOM 1722 N N . PHE B 1 56 ? 6.98 -20.016 -14.125 1 98.56 56 PHE B N 1
ATOM 1723 C CA . PHE B 1 56 ? 8.406 -19.828 -13.906 1 98.56 56 PHE B CA 1
ATOM 1724 C C . PHE B 1 56 ? 8.812 -20.281 -12.516 1 98.56 56 PHE B C 1
ATOM 1726 O O . PHE B 1 56 ? 8.062 -20.125 -11.555 1 98.56 56 PHE B O 1
ATOM 1733 N N . MET B 1 57 ? 10.008 -20.844 -12.375 1 98.69 57 MET B N 1
ATOM 1734 C CA . MET B 1 57 ? 10.484 -21.422 -11.125 1 98.69 57 MET B CA 1
ATOM 1735 C C . MET B 1 57 ? 10.445 -20.406 -10 1 98.69 57 MET B C 1
ATOM 1737 O O . MET B 1 57 ? 10.016 -20.703 -8.891 1 98.69 57 MET B O 1
ATOM 1741 N N . ARG B 1 58 ? 10.883 -19.25 -10.242 1 98.81 58 ARG B N 1
ATOM 1742 C CA . ARG B 1 58 ? 10.914 -18.219 -9.211 1 98.81 58 ARG B CA 1
ATOM 1743 C C . ARG B 1 58 ? 9.508 -17.875 -8.734 1 98.81 58 ARG B C 1
ATOM 1745 O O . ARG B 1 58 ? 9.305 -17.594 -7.551 1 98.81 58 ARG B O 1
ATOM 1752 N N . THR B 1 59 ? 8.531 -17.875 -9.594 1 98.81 59 THR B N 1
ATOM 1753 C CA . THR B 1 59 ? 7.148 -17.594 -9.227 1 98.81 59 THR B CA 1
ATOM 1754 C C . THR B 1 59 ? 6.531 -18.781 -8.484 1 98.81 59 THR B C 1
ATOM 1756 O O . THR B 1 59 ? 5.801 -18.594 -7.512 1 98.81 59 THR B O 1
ATOM 1759 N N . ARG B 1 60 ? 6.859 -19.969 -8.938 1 98.75 60 ARG B N 1
ATOM 1760 C CA . ARG B 1 60 ? 6.402 -21.156 -8.234 1 98.75 60 ARG B CA 1
ATOM 1761 C C . ARG B 1 60 ? 6.906 -21.188 -6.797 1 98.75 60 ARG B C 1
ATOM 1763 O O . ARG B 1 60 ? 6.148 -21.484 -5.871 1 98.75 60 ARG B O 1
ATOM 1770 N N . GLN B 1 61 ? 8.117 -20.875 -6.641 1 98.88 61 GLN B N 1
ATOM 1771 C CA . GLN B 1 61 ? 8.711 -20.859 -5.305 1 98.88 61 GLN B CA 1
ATOM 1772 C C . GLN B 1 61 ? 8.07 -19.766 -4.445 1 98.88 61 GLN B C 1
ATOM 1774 O O . GLN B 1 61 ? 7.812 -19.969 -3.258 1 98.88 61 GLN B O 1
ATOM 1779 N N . THR B 1 62 ? 7.855 -18.656 -5.027 1 98.94 62 THR B N 1
ATOM 1780 C CA . THR B 1 62 ? 7.188 -17.562 -4.336 1 98.94 62 THR B CA 1
ATOM 1781 C C . THR B 1 62 ? 5.793 -17.969 -3.877 1 98.94 62 THR B C 1
ATOM 1783 O O . THR B 1 62 ? 5.426 -17.766 -2.719 1 98.94 62 THR B O 1
ATOM 1786 N N . ALA B 1 63 ? 5.086 -18.594 -4.758 1 98.88 63 ALA B N 1
ATOM 1787 C CA . ALA B 1 63 ? 3.727 -19.031 -4.457 1 98.88 63 ALA B CA 1
ATOM 1788 C C . ALA B 1 63 ? 3.723 -20.094 -3.363 1 98.88 63 ALA B C 1
ATOM 1790 O O . ALA B 1 63 ? 2.816 -20.141 -2.527 1 98.88 63 ALA B O 1
ATOM 1791 N N . ARG B 1 64 ? 4.68 -20.938 -3.41 1 98.75 64 ARG B N 1
ATOM 1792 C CA . ARG B 1 64 ? 4.785 -21.969 -2.383 1 98.75 64 ARG B CA 1
ATOM 1793 C C . ARG B 1 64 ? 4.996 -21.359 -1.005 1 98.75 64 ARG B C 1
ATOM 1795 O O . ARG B 1 64 ? 4.324 -21.734 -0.041 1 98.75 64 ARG B O 1
ATOM 1802 N N . ILE B 1 65 ? 5.867 -20.422 -0.889 1 98.81 65 ILE B N 1
ATOM 1803 C CA . ILE B 1 65 ? 6.109 -19.75 0.381 1 98.81 65 ILE B CA 1
ATOM 1804 C C . ILE B 1 65 ? 4.84 -19.031 0.84 1 98.81 65 ILE B C 1
ATOM 1806 O O . ILE B 1 65 ? 4.465 -19.109 2.012 1 98.81 65 ILE B O 1
ATOM 1810 N N . LEU B 1 66 ? 4.219 -18.359 -0.107 1 98.69 66 LEU B N 1
ATOM 1811 C CA . LEU B 1 66 ? 2.957 -17.688 0.198 1 98.69 66 LEU B CA 1
ATOM 1812 C C . LEU B 1 66 ? 1.938 -18.672 0.754 1 98.69 66 LEU B C 1
ATOM 1814 O O . LEU B 1 66 ? 1.259 -18.391 1.741 1 98.69 66 LEU B O 1
ATOM 1818 N N . SER B 1 67 ? 1.848 -19.859 0.151 1 98.12 67 SER B N 1
ATOM 1819 C CA . SER B 1 67 ? 0.872 -20.859 0.549 1 98.12 67 SER B CA 1
ATOM 1820 C C . SER B 1 67 ? 1.195 -21.422 1.928 1 98.12 67 SER B C 1
ATOM 1822 O O . SER B 1 67 ? 0.312 -21.953 2.613 1 98.12 67 SER B O 1
ATOM 1824 N N . GLU B 1 68 ? 2.449 -21.375 2.311 1 97.31 68 GLU B N 1
ATOM 1825 C CA . GLU B 1 68 ? 2.869 -21.844 3.627 1 97.31 68 GLU B CA 1
ATOM 1826 C C . GLU B 1 68 ? 2.51 -20.844 4.719 1 97.31 68 GLU B C 1
ATOM 1828 O O . GLU B 1 68 ? 2.258 -21.219 5.863 1 97.31 68 GLU B O 1
ATOM 1833 N N . GLU B 1 69 ? 2.531 -19.609 4.375 1 96.88 69 GLU B N 1
ATOM 1834 C CA . GLU B 1 69 ? 2.316 -18.562 5.359 1 96.88 69 GLU B CA 1
ATOM 1835 C C . GLU B 1 69 ? 0.835 -18.219 5.492 1 96.88 69 GLU B C 1
ATOM 1837 O O . GLU B 1 69 ? 0.398 -17.719 6.531 1 96.88 69 GLU B O 1
ATOM 1842 N N . CYS B 1 70 ? 0.044 -18.438 4.406 1 95.5 70 CYS B N 1
ATOM 1843 C CA . CYS B 1 70 ? -1.389 -18.172 4.391 1 95.5 70 CYS B CA 1
ATOM 1844 C C . CYS B 1 70 ? -2.189 -19.453 4.289 1 95.5 70 CYS B C 1
ATOM 1846 O O . CYS B 1 70 ? -1.645 -20.5 3.93 1 95.5 70 CYS B O 1
ATOM 1848 N N . PHE B 1 71 ? -3.422 -19.422 4.672 1 92.44 71 PHE B N 1
ATOM 1849 C CA . PHE B 1 71 ? -4.297 -20.578 4.465 1 92.44 71 PHE B CA 1
ATOM 1850 C C . PHE B 1 71 ? -4.691 -20.703 2.996 1 92.44 71 PHE B C 1
ATOM 1852 O O . PHE B 1 71 ? -5.684 -20.109 2.564 1 92.44 71 PHE B O 1
ATOM 1859 N N . ALA B 1 72 ? -3.963 -21.578 2.342 1 93.69 72 ALA B N 1
ATOM 1860 C CA . ALA B 1 72 ? -4.199 -21.734 0.908 1 93.69 72 ALA B CA 1
ATOM 1861 C C . ALA B 1 72 ? -5.176 -22.875 0.632 1 93.69 72 ALA B C 1
ATOM 1863 O O . ALA B 1 72 ? -5.027 -23.969 1.18 1 93.69 72 ALA B O 1
ATOM 1864 N N . GLU B 1 73 ? -6.121 -22.547 -0.169 1 92.75 73 GLU B N 1
ATOM 1865 C CA . GLU B 1 73 ? -7.07 -23.594 -0.559 1 92.75 73 GLU B CA 1
ATOM 1866 C C . GLU B 1 73 ? -6.633 -24.281 -1.847 1 92.75 73 GLU B C 1
ATOM 1868 O O . GLU B 1 73 ? -7.188 -25.328 -2.219 1 92.75 73 GLU B O 1
ATOM 1873 N N . GLY B 1 74 ? -5.625 -23.734 -2.533 1 92.75 74 GLY B N 1
ATOM 1874 C CA . GLY B 1 74 ? -5.082 -24.312 -3.754 1 92.75 74 GLY B CA 1
ATOM 1875 C C . GLY B 1 74 ? -4.008 -23.453 -4.395 1 92.75 74 GLY B C 1
ATOM 1876 O O . GLY B 1 74 ? -3.992 -22.234 -4.207 1 92.75 74 GLY B O 1
ATOM 1877 N N . LEU B 1 75 ? -3.117 -24.094 -5.039 1 97 75 LEU B N 1
ATOM 1878 C CA . LEU B 1 75 ? -2.066 -23.469 -5.832 1 97 75 LEU B CA 1
ATOM 1879 C C . LEU B 1 75 ? -2.041 -24.047 -7.246 1 97 75 LEU B C 1
ATOM 1881 O O . LEU B 1 75 ? -1.841 -25.25 -7.43 1 97 75 LEU B O 1
ATOM 1885 N N . HIS B 1 76 ? -2.285 -23.203 -8.195 1 97.81 76 HIS B N 1
ATOM 1886 C CA . HIS B 1 76 ? -2.348 -23.625 -9.594 1 97.81 76 HIS B CA 1
ATOM 1887 C C . HIS B 1 76 ? -1.379 -22.812 -10.453 1 97.81 76 HIS B C 1
ATOM 1889 O O . HIS B 1 76 ? -1.208 -21.609 -10.242 1 97.81 76 HIS B O 1
ATOM 1895 N N . LEU B 1 77 ? -0.817 -23.516 -11.359 1 98.25 77 LEU B N 1
ATOM 1896 C CA . LEU B 1 77 ? 0.061 -22.859 -12.32 1 98.25 77 LEU B CA 1
ATOM 1897 C C . LEU B 1 77 ? -0.688 -22.516 -13.602 1 98.25 77 LEU B C 1
ATOM 1899 O O . LEU B 1 77 ? -1.51 -23.312 -14.07 1 98.25 77 LEU B O 1
ATOM 1903 N N . THR B 1 78 ? -0.395 -21.359 -14.164 1 98 78 THR B N 1
ATOM 1904 C CA . THR B 1 78 ? -1.062 -21 -15.414 1 98 78 THR B CA 1
ATOM 1905 C C . THR B 1 78 ? -0.168 -20.109 -16.266 1 98 78 THR B C 1
ATOM 1907 O O . THR B 1 78 ? 0.511 -19.219 -15.75 1 98 78 THR B O 1
ATOM 1910 N N . GLU B 1 79 ? -0.219 -20.25 -17.594 1 97 79 GLU B N 1
ATOM 1911 C CA . GLU B 1 79 ? 0.524 -19.438 -18.562 1 97 79 GLU B CA 1
ATOM 1912 C C . GLU B 1 79 ? -0.133 -18.078 -18.75 1 97 79 GLU B C 1
ATOM 1914 O O . GLU B 1 79 ? 0.478 -17.156 -19.312 1 97 79 GLU B O 1
ATOM 1919 N N . GLU B 1 80 ? -1.353 -17.906 -18.297 1 96.38 80 GLU B N 1
ATOM 1920 C CA . GLU B 1 80 ? -2.082 -16.641 -18.453 1 96.38 80 GLU B CA 1
ATOM 1921 C C . GLU B 1 80 ? -1.356 -15.492 -17.766 1 96.38 80 GLU B C 1
ATOM 1923 O O . GLU B 1 80 ? -1.519 -14.336 -18.156 1 96.38 80 GLU B O 1
ATOM 1928 N N . LEU B 1 81 ? -0.537 -15.82 -16.781 1 98 81 LEU B N 1
ATOM 1929 C CA . LEU B 1 81 ? 0.135 -14.789 -15.984 1 98 81 LEU B CA 1
ATOM 1930 C C . LEU B 1 81 ? 1.438 -14.359 -16.656 1 98 81 LEU B C 1
ATOM 1932 O O . LEU B 1 81 ? 2.193 -13.562 -16.094 1 98 81 LEU B O 1
ATOM 1936 N N . LEU B 1 82 ? 1.669 -14.836 -17.906 1 96.5 82 LEU B N 1
ATOM 1937 C CA . LEU B 1 82 ? 2.832 -14.422 -18.688 1 96.5 82 LEU B CA 1
ATOM 1938 C C . LEU B 1 82 ? 2.436 -13.422 -19.766 1 96.5 82 LEU B C 1
ATOM 1940 O O . LEU B 1 82 ? 3.139 -13.273 -20.766 1 96.5 82 LEU B O 1
ATOM 1944 N N . GLN B 1 83 ? 1.313 -12.805 -19.547 1 93.19 83 GLN B N 1
ATOM 1945 C CA . GLN B 1 83 ? 0.847 -11.758 -20.453 1 93.19 83 GLN B CA 1
ATOM 1946 C C . GLN B 1 83 ? 0.131 -10.648 -19.688 1 93.19 83 GLN B C 1
ATOM 1948 O O . GLN B 1 83 ? -0.331 -10.867 -18.562 1 93.19 83 GLN B O 1
ATOM 1953 N N . GLY B 1 84 ? 0.028 -9.484 -20.25 1 90.12 84 GLY B N 1
ATOM 1954 C CA . GLY B 1 84 ? -0.491 -8.305 -19.578 1 90.12 84 GLY B CA 1
ATOM 1955 C C . GLY B 1 84 ? -1.938 -8.008 -19.938 1 90.12 84 GLY B C 1
ATOM 1956 O O . GLY B 1 84 ? -2.312 -6.852 -20.125 1 90.12 84 GLY B O 1
ATOM 1957 N N . ASP B 1 85 ? -2.779 -9.031 -20.031 1 93.31 85 ASP B N 1
ATOM 1958 C CA . ASP B 1 85 ? -4.191 -8.867 -20.375 1 93.31 85 ASP B CA 1
ATOM 1959 C C . ASP B 1 85 ? -5.074 -9.172 -19.156 1 93.31 85 ASP B C 1
ATOM 1961 O O . ASP B 1 85 ? -5.469 -10.312 -18.938 1 93.31 85 ASP B O 1
ATOM 1965 N N . PHE B 1 86 ? -5.453 -8.133 -18.438 1 96.75 86 PHE B N 1
ATOM 1966 C CA . PHE B 1 86 ? -6.207 -8.312 -17.203 1 96.75 86 PHE B CA 1
ATOM 1967 C C . PHE B 1 86 ? -7.594 -8.875 -17.5 1 96.75 86 PHE B C 1
ATOM 1969 O O . PHE B 1 86 ? -8.148 -9.633 -16.703 1 96.75 86 PHE B O 1
ATOM 1976 N N . ARG B 1 87 ? -8.141 -8.477 -18.609 1 94.5 87 ARG B N 1
ATOM 1977 C CA . ARG B 1 87 ? -9.461 -8.977 -18.953 1 94.5 87 ARG B CA 1
ATOM 1978 C C . ARG B 1 87 ? -9.453 -10.492 -19.109 1 94.5 87 ARG B C 1
ATOM 1980 O O . ARG B 1 87 ? -10.43 -11.156 -18.766 1 94.5 87 ARG B O 1
ATOM 1987 N N . ARG B 1 88 ? -8.445 -10.984 -19.656 1 94.19 88 ARG B N 1
ATOM 1988 C CA . ARG B 1 88 ? -8.305 -12.438 -19.766 1 94.19 88 ARG B CA 1
ATOM 1989 C C . ARG B 1 88 ? -8.234 -13.086 -18.391 1 94.19 88 ARG B C 1
ATOM 1991 O O . ARG B 1 88 ? -8.867 -14.117 -18.156 1 94.19 88 ARG B O 1
ATOM 1998 N N . ILE B 1 89 ? -7.461 -12.508 -17.469 1 95.38 89 ILE B N 1
ATOM 1999 C CA . ILE B 1 89 ? -7.355 -12.984 -16.094 1 95.38 89 ILE B CA 1
ATOM 2000 C C . ILE B 1 89 ? -8.734 -12.961 -15.43 1 95.38 89 ILE B C 1
ATOM 2002 O O . ILE B 1 89 ? -9.156 -13.953 -14.828 1 95.38 89 ILE B O 1
ATOM 2006 N N . GLU B 1 90 ? -9.367 -11.883 -15.578 1 95.06 90 GLU B N 1
ATOM 2007 C CA . GLU B 1 90 ? -10.695 -11.695 -15.008 1 95.06 90 GLU B CA 1
ATOM 2008 C C . GLU B 1 90 ? -11.664 -12.773 -15.477 1 95.06 90 GLU B C 1
ATOM 2010 O O . GLU B 1 90 ? -12.383 -13.367 -14.664 1 95.06 90 GLU B O 1
ATOM 2015 N N . ASN B 1 91 ? -11.625 -13.047 -16.734 1 93.44 91 ASN B N 1
ATOM 2016 C CA . ASN B 1 91 ? -12.578 -13.977 -17.344 1 93.44 91 ASN B CA 1
ATOM 2017 C C . ASN B 1 91 ? -12.227 -15.43 -17.016 1 93.44 91 ASN B C 1
ATOM 2019 O O . ASN B 1 91 ? -13.117 -16.266 -16.828 1 93.44 91 ASN B O 1
ATOM 2023 N N . HIS B 1 92 ? -10.977 -15.719 -16.828 1 94 92 HIS B N 1
ATOM 2024 C CA . HIS B 1 92 ? -10.562 -17.109 -16.781 1 94 92 HIS B CA 1
ATOM 2025 C C . HIS B 1 92 ? -10.25 -17.547 -15.352 1 94 92 HIS B C 1
ATOM 2027 O O . HIS B 1 92 ? -10.414 -18.719 -15 1 94 92 HIS B O 1
ATOM 2033 N N . LEU B 1 93 ? -9.766 -16.594 -14.562 1 94.5 93 LEU B N 1
ATOM 2034 C CA . LEU B 1 93 ? -9.219 -17.016 -13.281 1 94.5 93 LEU B CA 1
ATOM 2035 C C . LEU B 1 93 ? -10.078 -16.5 -12.125 1 94.5 93 LEU B C 1
ATOM 2037 O O . LEU B 1 93 ? -10.094 -17.094 -11.047 1 94.5 93 LEU B O 1
ATOM 2041 N N . MET B 1 94 ? -10.719 -15.414 -12.367 1 95.06 94 MET B N 1
ATOM 2042 C CA . MET B 1 94 ? -11.414 -14.773 -11.258 1 95.06 94 MET B CA 1
ATOM 2043 C C . MET B 1 94 ? -12.852 -15.289 -11.148 1 95.06 94 MET B C 1
ATOM 2045 O O . MET B 1 94 ? -13.539 -15.43 -12.164 1 95.06 94 MET B O 1
ATOM 2049 N N . THR B 1 95 ? -13.242 -15.703 -10 1 88.94 95 THR B N 1
ATOM 2050 C CA . THR B 1 95 ? -14.609 -16.078 -9.648 1 88.94 95 THR B CA 1
ATOM 2051 C C . THR B 1 95 ? -15.039 -15.406 -8.352 1 88.94 95 THR B C 1
ATOM 2053 O O . THR B 1 95 ? -14.195 -15.07 -7.512 1 88.94 95 THR B O 1
ATOM 2056 N N . ASP B 1 96 ? -16.359 -15.125 -8.312 1 82.81 96 ASP B N 1
ATOM 2057 C CA . ASP B 1 96 ? -16.844 -14.539 -7.059 1 82.81 96 ASP B CA 1
ATOM 2058 C C . ASP B 1 96 ? -16.547 -15.461 -5.875 1 82.81 96 ASP B C 1
ATOM 2060 O O . ASP B 1 96 ? -16.609 -16.688 -6.004 1 82.81 96 ASP B O 1
ATOM 2064 N N . GLY B 1 97 ? -16.109 -14.938 -4.801 1 81.12 97 GLY B N 1
ATOM 2065 C CA . GLY B 1 97 ? -15.781 -15.75 -3.645 1 81.12 97 GLY B CA 1
ATOM 2066 C C . GLY B 1 97 ? -14.68 -15.156 -2.791 1 81.12 97 GLY B C 1
ATOM 2067 O O . GLY B 1 97 ? -14.594 -13.938 -2.635 1 81.12 97 GLY B O 1
ATOM 2068 N N . GLY B 1 98 ? -13.859 -16.078 -2.236 1 89.25 98 GLY B N 1
ATOM 2069 C CA . GLY B 1 98 ? -12.766 -15.711 -1.351 1 89.25 98 GLY B CA 1
ATOM 2070 C C . GLY B 1 98 ? -11.625 -15.008 -2.068 1 89.25 98 GLY B C 1
ATOM 2071 O O . GLY B 1 98 ? -11.695 -14.766 -3.273 1 89.25 98 GLY B O 1
ATOM 2072 N N . PRO B 1 99 ? -10.656 -14.625 -1.374 1 95.88 99 PRO B N 1
ATOM 2073 C CA . PRO B 1 99 ? -9.523 -13.914 -1.956 1 95.88 99 PRO B CA 1
ATOM 2074 C C . PRO B 1 99 ? -8.75 -14.758 -2.965 1 95.88 99 PRO B C 1
ATOM 2076 O O . PRO B 1 99 ? -8.68 -15.984 -2.826 1 95.88 99 PRO B O 1
ATOM 2079 N N . LEU B 1 100 ? -8.234 -14.094 -3.951 1 97.5 100 LEU B N 1
ATOM 2080 C CA . LEU B 1 100 ? -7.438 -14.68 -5.02 1 97.5 100 LEU B CA 1
ATOM 2081 C C . LEU B 1 100 ? -6.078 -13.992 -5.121 1 97.5 100 LEU B C 1
ATOM 2083 O O . LEU B 1 100 ? -6.004 -12.766 -5.18 1 97.5 100 LEU B O 1
ATOM 2087 N N . ALA B 1 101 ? -5.035 -14.812 -5.137 1 98.56 101 ALA B N 1
ATOM 2088 C CA . ALA B 1 101 ? -3.689 -14.273 -5.32 1 98.56 101 ALA B CA 1
ATOM 2089 C C . ALA B 1 101 ? -3.129 -14.656 -6.688 1 98.56 101 ALA B C 1
ATOM 2091 O O . ALA B 1 101 ? -3.213 -15.812 -7.098 1 98.56 101 ALA B O 1
ATOM 2092 N N . LEU B 1 102 ? -2.613 -13.68 -7.363 1 98.75 102 LEU B N 1
ATOM 2093 C CA . LEU B 1 102 ? -1.864 -13.875 -8.602 1 98.75 102 LEU B CA 1
ATOM 2094 C C . LEU B 1 102 ? -0.383 -13.57 -8.391 1 98.75 102 LEU B C 1
ATOM 2096 O O . LEU B 1 102 ? -0.015 -12.453 -8.047 1 98.75 102 LEU B O 1
ATOM 2100 N N . VAL B 1 103 ? 0.441 -14.57 -8.531 1 98.88 103 VAL B N 1
ATOM 2101 C CA . VAL B 1 103 ? 1.885 -14.43 -8.383 1 98.88 103 VAL B CA 1
ATOM 2102 C C . VAL B 1 103 ? 2.551 -14.391 -9.75 1 98.88 103 VAL B C 1
ATOM 2104 O O . VAL B 1 103 ? 2.475 -15.359 -10.516 1 98.88 103 VAL B O 1
ATOM 2107 N N . GLY B 1 104 ? 3.148 -13.25 -10.039 1 98.62 104 GLY B N 1
ATOM 2108 C CA . GLY B 1 104 ? 3.641 -13.109 -11.398 1 98.62 104 GLY B CA 1
ATOM 2109 C C . GLY B 1 104 ? 4.812 -12.156 -11.516 1 98.62 104 GLY B C 1
ATOM 2110 O O . GLY B 1 104 ? 5.688 -12.133 -10.648 1 98.62 104 GLY B O 1
ATOM 2111 N N . HIS B 1 105 ? 4.855 -11.422 -12.656 1 98.06 105 HIS B N 1
ATOM 2112 C CA . HIS B 1 105 ? 6.047 -10.695 -13.07 1 98.06 105 HIS B CA 1
ATOM 2113 C C . HIS B 1 105 ? 5.719 -9.242 -13.391 1 98.06 105 HIS B C 1
ATOM 2115 O O . HIS B 1 105 ? 4.586 -8.914 -13.75 1 98.06 105 HIS B O 1
ATOM 2121 N N . HIS B 1 106 ? 6.738 -8.43 -13.133 1 95.56 106 HIS B N 1
ATOM 2122 C CA . HIS B 1 106 ? 6.727 -7.156 -13.836 1 95.56 106 HIS B CA 1
ATOM 2123 C C . HIS B 1 106 ? 6.973 -7.344 -15.328 1 95.56 106 HIS B C 1
ATOM 2125 O O . HIS B 1 106 ? 7.828 -8.141 -15.727 1 95.56 106 HIS B O 1
ATOM 2131 N N . PRO B 1 107 ? 6.355 -6.68 -16.312 1 96.25 107 PRO B N 1
ATOM 2132 C CA . PRO B 1 107 ? 5.453 -5.539 -16.141 1 96.25 107 PRO B CA 1
ATOM 2133 C C . PRO B 1 107 ? 3.988 -5.957 -16.031 1 96.25 107 PRO B C 1
ATOM 2135 O O . PRO B 1 107 ? 3.117 -5.109 -15.812 1 96.25 107 PRO B O 1
ATOM 2138 N N . PHE B 1 108 ? 3.645 -7.215 -16.141 1 97.56 108 PHE B N 1
ATOM 2139 C CA . PHE B 1 108 ? 2.258 -7.656 -16.234 1 97.56 108 PHE B CA 1
ATOM 2140 C C . PHE B 1 108 ? 1.479 -7.254 -14.984 1 97.56 108 PHE B C 1
ATOM 2142 O O . PHE B 1 108 ? 0.358 -6.754 -15.086 1 97.56 108 PHE B O 1
ATOM 2149 N N . LEU B 1 109 ? 2.094 -7.422 -13.852 1 98.12 109 LEU B N 1
ATOM 2150 C CA . LEU B 1 109 ? 1.421 -7.078 -12.609 1 98.12 109 LEU B CA 1
ATOM 2151 C C . LEU B 1 109 ? 1.143 -5.582 -12.531 1 98.12 109 LEU B C 1
ATOM 2153 O O . LEU B 1 109 ? 0.133 -5.16 -11.961 1 98.12 109 LEU B O 1
ATOM 2157 N N . GLN B 1 110 ? 2.072 -4.781 -13.07 1 97.88 110 GLN B N 1
ATOM 2158 C CA . GLN B 1 110 ? 1.823 -3.348 -13.141 1 97.88 110 GLN B CA 1
ATOM 2159 C C . GLN B 1 110 ? 0.571 -3.049 -13.961 1 97.88 110 GLN B C 1
ATOM 2161 O O . GLN B 1 110 ? -0.257 -2.229 -13.562 1 97.88 110 GLN B O 1
ATOM 2166 N N . SER B 1 111 ? 0.451 -3.752 -15.086 1 97.5 111 SER B N 1
ATOM 2167 C CA . SER B 1 111 ? -0.718 -3.59 -15.945 1 97.5 111 SER B CA 1
ATOM 2168 C C . SER B 1 111 ? -1.992 -4.035 -15.242 1 97.5 111 SER B C 1
ATOM 2170 O O . SER B 1 111 ? -3.033 -3.385 -15.352 1 97.5 111 SER B O 1
ATOM 2172 N N . TYR B 1 112 ? -1.911 -5.152 -14.492 1 98.19 112 TYR B N 1
ATOM 2173 C CA . TYR B 1 112 ? -3.066 -5.645 -13.75 1 98.19 112 TYR B CA 1
ATOM 2174 C C . TYR B 1 112 ? -3.535 -4.621 -12.727 1 98.19 112 TYR B C 1
ATOM 2176 O O . TYR B 1 112 ? -4.734 -4.359 -12.602 1 98.19 112 TYR B O 1
ATOM 2184 N N . LEU B 1 113 ? -2.584 -4.062 -12.023 1 98.19 113 LEU B N 1
ATOM 2185 C CA . LEU B 1 113 ? -2.906 -3.115 -10.961 1 98.19 113 LEU B CA 1
ATOM 2186 C C . LEU B 1 113 ? -3.553 -1.858 -11.531 1 98.19 113 LEU B C 1
ATOM 2188 O O . LEU B 1 113 ? -4.523 -1.346 -10.969 1 98.19 113 LEU B O 1
ATOM 2192 N N . LEU B 1 114 ? -3 -1.41 -12.633 1 97.56 114 LEU B N 1
ATOM 2193 C CA . LEU B 1 114 ? -3.555 -0.234 -13.297 1 97.56 114 LEU B CA 1
ATOM 2194 C C . LEU B 1 114 ? -4.98 -0.497 -13.766 1 97.56 114 LEU B C 1
ATOM 2196 O O . LEU B 1 114 ? -5.879 0.313 -13.523 1 97.56 114 LEU B O 1
ATOM 2200 N N . GLU B 1 115 ? -5.199 -1.571 -14.383 1 97.44 115 GLU B N 1
ATOM 2201 C CA . GLU B 1 115 ? -6.504 -1.892 -14.953 1 97.44 115 GLU B CA 1
ATOM 2202 C C . GLU B 1 115 ? -7.52 -2.201 -13.852 1 97.44 115 GLU B C 1
ATOM 2204 O O . GLU B 1 115 ? -8.68 -1.795 -13.945 1 97.44 115 GLU B O 1
ATOM 2209 N N . ALA B 1 116 ? -7.133 -2.932 -12.828 1 97.69 116 ALA B N 1
ATOM 2210 C CA . ALA B 1 116 ? -8.047 -3.396 -11.781 1 97.69 116 ALA B CA 1
ATOM 2211 C C . ALA B 1 116 ? -8.414 -2.26 -10.836 1 97.69 116 ALA B C 1
ATOM 2213 O O . ALA B 1 116 ? -9.539 -2.207 -10.328 1 97.69 116 ALA B O 1
ATOM 2214 N N . ALA B 1 117 ? -7.488 -1.329 -10.602 1 98.19 117 ALA B N 1
ATOM 2215 C CA . ALA B 1 117 ? -7.695 -0.406 -9.492 1 98.19 117 ALA B CA 1
ATOM 2216 C C . ALA B 1 117 ? -7.328 1.021 -9.883 1 98.19 117 ALA B C 1
ATOM 2218 O O . ALA B 1 117 ? -7.426 1.942 -9.07 1 98.19 117 ALA B O 1
ATOM 2219 N N . GLY B 1 118 ? -6.812 1.206 -11.07 1 97.5 118 GLY B N 1
ATOM 2220 C CA . GLY B 1 118 ? -6.379 2.529 -11.492 1 97.5 118 GLY B CA 1
ATOM 2221 C C . GLY B 1 118 ? -5.125 3.002 -10.781 1 97.5 118 GLY B C 1
ATOM 2222 O O . GLY B 1 118 ? -4.867 4.203 -10.703 1 97.5 118 GLY B O 1
ATOM 2223 N N . ALA B 1 119 ? -4.387 2.105 -10.234 1 98.31 119 ALA B N 1
ATOM 2224 C CA . ALA B 1 119 ? -3.184 2.447 -9.484 1 98.31 119 ALA B CA 1
ATOM 2225 C C . ALA B 1 119 ? -1.928 2.201 -10.312 1 98.31 119 ALA B C 1
ATOM 2227 O O . ALA B 1 119 ? -1.741 1.11 -10.859 1 98.31 119 ALA B O 1
ATOM 2228 N N . GLY B 1 120 ? -1.113 3.23 -10.453 1 98.19 120 GLY B N 1
ATOM 2229 C CA . GLY B 1 120 ? 0.159 3.107 -11.148 1 98.19 120 GLY B CA 1
ATOM 2230 C C . GLY B 1 120 ? 1.338 2.943 -10.203 1 98.19 120 GLY B C 1
ATOM 2231 O O . GLY B 1 120 ? 1.863 3.928 -9.68 1 98.19 120 GLY B O 1
ATOM 2232 N N . ILE B 1 121 ? 1.749 1.747 -9.969 1 98.25 121 ILE B N 1
ATOM 2233 C CA . ILE B 1 121 ? 2.877 1.401 -9.117 1 98.25 121 ILE B CA 1
ATOM 2234 C C . ILE B 1 121 ? 3.785 0.406 -9.836 1 98.25 121 ILE B C 1
ATOM 2236 O O . ILE B 1 121 ? 3.305 -0.559 -10.438 1 98.25 121 ILE B O 1
ATOM 2240 N N . GLN B 1 122 ? 5.055 0.699 -9.922 1 97 122 GLN B N 1
ATOM 2241 C CA . GLN B 1 122 ? 6 -0.34 -10.32 1 97 122 GLN B CA 1
ATOM 2242 C C . GLN B 1 122 ? 6.277 -1.295 -9.156 1 97 122 GLN B C 1
ATOM 2244 O O . GLN B 1 122 ? 6.957 -0.932 -8.195 1 97 122 GLN B O 1
ATOM 2249 N N . PRO B 1 123 ? 5.793 -2.502 -9.242 1 97.94 123 PRO B N 1
ATOM 2250 C CA . PRO B 1 123 ? 5.93 -3.398 -8.094 1 97.94 123 PRO B CA 1
ATOM 2251 C C . PRO B 1 123 ? 7.375 -3.822 -7.84 1 97.94 123 PRO B C 1
ATOM 2253 O O . PRO B 1 123 ? 8.094 -4.172 -8.781 1 97.94 123 PRO B O 1
ATOM 2256 N N . ASP B 1 124 ? 7.816 -3.812 -6.566 1 98.19 124 ASP B N 1
ATOM 2257 C CA . ASP B 1 124 ? 9.125 -4.324 -6.176 1 98.19 124 ASP B CA 1
ATOM 2258 C C . ASP B 1 124 ? 9.117 -5.852 -6.094 1 98.19 124 ASP B C 1
ATOM 2260 O O . ASP B 1 124 ? 8.047 -6.473 -6.121 1 98.19 124 ASP B O 1
ATOM 2264 N N . LEU B 1 125 ? 10.336 -6.363 -6.102 1 98.75 125 LEU B N 1
ATOM 2265 C CA . LEU B 1 125 ? 10.438 -7.793 -5.84 1 98.75 125 LEU B CA 1
ATOM 2266 C C . LEU B 1 125 ? 9.758 -8.156 -4.523 1 98.75 125 LEU B C 1
ATOM 2268 O O . LEU B 1 125 ? 9.914 -7.453 -3.523 1 98.75 125 LEU B O 1
ATOM 2272 N N . ALA B 1 126 ? 8.906 -9.188 -4.539 1 98.88 126 ALA B N 1
ATOM 2273 C CA . ALA B 1 126 ? 8.211 -9.766 -3.393 1 98.88 126 ALA B CA 1
ATOM 2274 C C . ALA B 1 126 ? 7.152 -8.812 -2.848 1 98.88 126 ALA B C 1
ATOM 2276 O O . ALA B 1 126 ? 6.656 -8.992 -1.734 1 98.88 126 ALA B O 1
ATOM 2277 N N . SER B 1 127 ? 6.805 -7.777 -3.582 1 98.81 127 SER B N 1
ATOM 2278 C CA . SER B 1 127 ? 5.773 -6.848 -3.129 1 98.81 127 SER B CA 1
ATOM 2279 C C . SER B 1 127 ? 4.379 -7.453 -3.277 1 98.81 127 SER B C 1
ATOM 2281 O O . SER B 1 127 ? 4.172 -8.352 -4.098 1 98.81 127 SER B O 1
ATOM 2283 N N . ILE B 1 128 ? 3.43 -6.941 -2.467 1 98.75 128 ILE B N 1
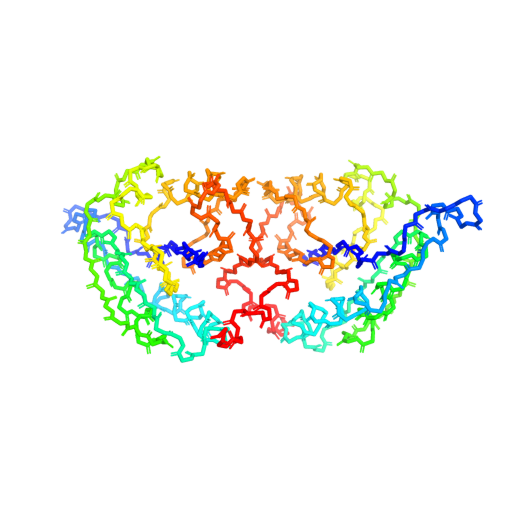ATOM 2284 C CA . ILE B 1 128 ? 2.039 -7.387 -2.496 1 98.75 128 ILE B CA 1
ATOM 2285 C C . ILE B 1 128 ? 1.114 -6.176 -2.621 1 98.75 128 ILE B C 1
ATOM 2287 O O . ILE B 1 128 ? 1.27 -5.191 -1.898 1 98.75 128 ILE B O 1
ATOM 2291 N N . SER B 1 129 ? 0.205 -6.219 -3.52 1 98.75 129 SER B N 1
ATOM 2292 C CA . SER B 1 129 ? -0.915 -5.289 -3.625 1 98.75 129 SER B CA 1
ATOM 2293 C C . SER B 1 129 ? -2.238 -5.98 -3.314 1 98.75 129 SER B C 1
ATOM 2295 O O . SER B 1 129 ? -2.479 -7.105 -3.762 1 98.75 129 SER B O 1
ATOM 2297 N N . VAL B 1 130 ? -3.068 -5.352 -2.547 1 98.5 130 VAL B N 1
ATOM 2298 C CA . VAL B 1 130 ? -4.402 -5.863 -2.248 1 98.5 130 VAL B CA 1
ATOM 2299 C C . VAL B 1 130 ? -5.457 -4.945 -2.865 1 98.5 130 VAL B C 1
ATOM 2301 O O . VAL B 1 130 ? -5.512 -3.754 -2.553 1 98.5 130 VAL B O 1
ATOM 2304 N N . VAL B 1 131 ? -6.27 -5.5 -3.688 1 98.12 131 VAL B N 1
ATOM 2305 C CA . VAL B 1 131 ? -7.312 -4.75 -4.375 1 98.12 131 VAL B CA 1
ATOM 2306 C C . VAL B 1 131 ? -8.688 -5.246 -3.928 1 98.12 131 VAL B C 1
ATOM 2308 O O . VAL B 1 131 ? -8.953 -6.449 -3.941 1 98.12 131 VAL B O 1
ATOM 2311 N N . ASP B 1 132 ? -9.508 -4.371 -3.396 1 97.12 132 ASP B N 1
ATOM 2312 C CA . ASP B 1 132 ? -10.938 -4.648 -3.244 1 97.12 132 ASP B CA 1
ATOM 2313 C C . ASP B 1 132 ? -11.672 -4.508 -4.574 1 97.12 132 ASP B C 1
ATOM 2315 O O . ASP B 1 132 ? -11.906 -3.391 -5.043 1 97.12 132 ASP B O 1
ATOM 2319 N N . TYR B 1 133 ? -11.93 -5.648 -5.242 1 97.19 133 TYR B N 1
ATOM 2320 C CA . TYR B 1 133 ? -12.383 -5.66 -6.629 1 97.19 133 TYR B CA 1
ATOM 2321 C C . TYR B 1 133 ? -13.867 -6.008 -6.719 1 97.19 133 TYR B C 1
ATOM 2323 O O . TYR B 1 133 ? -14.305 -7.023 -6.172 1 97.19 133 TYR B O 1
ATOM 2331 N N . ASP B 1 134 ? -14.656 -5.191 -7.383 1 96.12 134 ASP B N 1
ATOM 2332 C CA . ASP B 1 134 ? -16.062 -5.434 -7.691 1 96.12 134 ASP B CA 1
ATOM 2333 C C . ASP B 1 134 ? -16.219 -6.109 -9.055 1 96.12 134 ASP B C 1
ATOM 2335 O O . ASP B 1 134 ? -16.047 -5.465 -10.094 1 96.12 134 ASP B O 1
ATOM 2339 N N . MET B 1 135 ? -16.547 -7.348 -9.047 1 93.81 135 MET B N 1
ATOM 2340 C CA . MET B 1 135 ? -16.609 -8.133 -10.281 1 93.81 135 MET B CA 1
ATOM 2341 C C . MET B 1 135 ? -17.766 -7.668 -11.164 1 93.81 135 MET B C 1
ATOM 2343 O O . MET B 1 135 ? -17.688 -7.773 -12.383 1 93.81 135 MET B O 1
ATOM 2347 N N . ALA B 1 136 ? -18.828 -7.219 -10.539 1 93.62 136 ALA B N 1
ATOM 2348 C CA . ALA B 1 136 ? -20 -6.754 -11.297 1 93.62 136 ALA B CA 1
ATOM 2349 C C . ALA B 1 136 ? -19.672 -5.469 -12.055 1 93.62 136 ALA B C 1
ATOM 2351 O O . ALA B 1 136 ? -20.047 -5.324 -13.227 1 93.62 136 ALA B O 1
ATOM 2352 N N . TRP B 1 137 ? -18.953 -4.602 -11.445 1 94.38 137 TRP B N 1
ATOM 2353 C CA . TRP B 1 137 ? -18.641 -3.305 -12.039 1 94.38 137 TRP B CA 1
ATOM 2354 C C . TRP B 1 137 ? -17.297 -3.334 -12.742 1 94.38 137 TRP B C 1
ATOM 2356 O O . TRP B 1 137 ? -16.922 -2.381 -13.422 1 94.38 137 TRP B O 1
ATOM 2366 N N . LYS B 1 138 ? -16.562 -4.395 -12.57 1 94.12 138 LYS B N 1
ATOM 2367 C CA . LYS B 1 138 ? -15.242 -4.594 -13.156 1 94.12 138 LYS B CA 1
ATOM 2368 C C . LYS B 1 138 ? -14.305 -3.445 -12.805 1 94.12 138 LYS B C 1
ATOM 2370 O O . LYS B 1 138 ? -13.633 -2.896 -13.68 1 94.12 138 LYS B O 1
ATOM 2375 N N . GLN B 1 139 ? -14.359 -3.104 -11.547 1 95.19 139 GLN B N 1
ATOM 2376 C CA . GLN B 1 139 ? -13.539 -2.02 -11.016 1 95.19 139 GLN B CA 1
ATOM 2377 C C . GLN B 1 139 ? -13.211 -2.25 -9.539 1 95.19 139 GLN B C 1
ATOM 2379 O O . GLN B 1 139 ? -14.008 -2.822 -8.805 1 95.19 139 GLN B O 1
ATOM 2384 N N . GLY B 1 140 ? -12 -1.837 -9.188 1 97.56 140 GLY B N 1
ATOM 2385 C CA . GLY B 1 140 ? -11.617 -1.994 -7.793 1 97.56 140 GLY B CA 1
ATOM 2386 C C . GLY B 1 140 ? -10.797 -0.829 -7.266 1 97.56 140 GLY B C 1
ATOM 2387 O O . GLY B 1 140 ? -10.641 0.187 -7.945 1 97.56 140 GLY B O 1
ATOM 2388 N N . LYS B 1 141 ? -10.422 -0.962 -6.059 1 97.56 141 LYS B N 1
ATOM 2389 C CA . LYS B 1 141 ? -9.602 0.031 -5.371 1 97.56 141 LYS B CA 1
ATOM 2390 C C . LYS B 1 141 ? -8.438 -0.629 -4.641 1 97.56 141 LYS B C 1
ATOM 2392 O O . LYS B 1 141 ? -8.602 -1.668 -4 1 97.56 141 LYS B O 1
ATOM 2397 N N . LEU B 1 142 ? -7.285 -0 -4.855 1 98.69 142 LEU B N 1
ATOM 2398 C CA . LEU B 1 142 ? -6.141 -0.451 -4.07 1 98.69 142 LEU B CA 1
ATOM 2399 C C . LEU B 1 142 ? -6.344 -0.145 -2.59 1 98.69 142 LEU B C 1
ATOM 2401 O O . LEU B 1 142 ? -6.586 1.005 -2.217 1 98.69 142 LEU B O 1
ATOM 2405 N N . ILE B 1 143 ? -6.219 -1.193 -1.731 1 98 143 ILE B N 1
ATOM 2406 C CA . ILE B 1 143 ? -6.465 -0.906 -0.322 1 98 143 ILE B CA 1
ATOM 2407 C C . ILE B 1 143 ? -5.188 -1.137 0.481 1 98 143 ILE B C 1
ATOM 2409 O O . ILE B 1 143 ? -5.082 -0.708 1.633 1 98 143 ILE B O 1
ATOM 2413 N N . ALA B 1 144 ? -4.223 -1.792 -0.154 1 98 144 ALA B N 1
ATOM 2414 C CA . ALA B 1 144 ? -2.924 -1.93 0.503 1 98 144 ALA B CA 1
ATOM 2415 C C . ALA B 1 144 ? -1.826 -2.238 -0.51 1 98 144 ALA B C 1
ATOM 2417 O O . ALA B 1 144 ? -2.092 -2.812 -1.568 1 98 144 ALA B O 1
ATOM 2418 N N . TYR B 1 145 ? -0.684 -1.86 -0.238 1 98.56 145 TYR B N 1
ATOM 2419 C CA . TYR B 1 145 ? 0.567 -2.188 -0.912 1 98.56 145 TYR B CA 1
ATOM 2420 C C . TYR B 1 145 ? 1.708 -2.32 0.089 1 98.56 145 TYR B C 1
ATOM 2422 O O . TYR B 1 145 ? 1.902 -1.445 0.937 1 98.56 145 TYR B O 1
ATOM 2430 N N . PHE B 1 146 ? 2.475 -3.375 0.05 1 96.19 146 PHE B N 1
ATOM 2431 C CA . PHE B 1 146 ? 3.615 -3.479 0.953 1 96.19 146 PHE B CA 1
ATOM 2432 C C . PHE B 1 146 ? 4.785 -4.172 0.267 1 96.19 146 PHE B C 1
ATOM 2434 O O . PHE B 1 146 ? 4.586 -5.031 -0.596 1 96.19 146 PHE B O 1
ATOM 2441 N N . THR B 1 147 ? 5.934 -3.795 0.632 1 98.25 147 THR B N 1
ATOM 2442 C CA . THR B 1 147 ? 7.195 -4.34 0.144 1 98.25 147 THR B CA 1
ATOM 2443 C C . THR B 1 147 ? 8.039 -4.875 1.3 1 98.25 147 THR B C 1
ATOM 2445 O O . THR B 1 147 ? 7.773 -4.562 2.463 1 98.25 147 THR B O 1
ATOM 2448 N N . PRO B 1 148 ? 9.031 -5.699 0.981 1 97.62 148 PRO B N 1
ATOM 2449 C CA . PRO B 1 148 ? 9.922 -6.191 2.033 1 97.62 148 PRO B CA 1
ATOM 2450 C C . PRO B 1 148 ? 10.648 -5.062 2.764 1 97.62 148 PRO B C 1
ATOM 2452 O O . PRO B 1 148 ? 11.062 -5.234 3.914 1 97.62 148 PRO B O 1
ATOM 2455 N N . ALA B 1 149 ? 10.766 -3.941 2.168 1 95.75 149 ALA B N 1
ATOM 2456 C CA . ALA B 1 149 ? 11.516 -2.82 2.727 1 95.75 149 ALA B CA 1
ATOM 2457 C C . ALA B 1 149 ? 10.844 -2.277 3.982 1 95.75 149 ALA B C 1
ATOM 2459 O O . ALA B 1 149 ? 11.469 -1.579 4.781 1 95.75 149 ALA B O 1
ATOM 2460 N N . LEU B 1 150 ? 9.539 -2.551 4.129 1 92.81 150 LEU B N 1
ATOM 2461 C CA . LEU B 1 150 ? 8.797 -2.053 5.281 1 92.81 150 LEU B CA 1
ATOM 2462 C C . LEU B 1 150 ? 9.375 -2.592 6.582 1 92.81 150 LEU B C 1
ATOM 2464 O O . LEU B 1 150 ? 9.266 -1.952 7.629 1 92.81 150 LEU B O 1
ATOM 2468 N N . LYS B 1 151 ? 10 -3.768 6.512 1 86.44 151 LYS B N 1
ATOM 2469 C CA . LYS B 1 151 ? 10.633 -4.355 7.691 1 86.44 151 LYS B CA 1
ATOM 2470 C C . LYS B 1 151 ? 11.734 -3.453 8.234 1 86.44 151 LYS B C 1
ATOM 2472 O O . LYS B 1 151 ? 12.031 -3.469 9.43 1 86.44 151 LYS B O 1
ATOM 2477 N N . LYS B 1 152 ? 12.289 -2.68 7.402 1 83.31 152 LYS B N 1
ATOM 2478 C CA . LYS B 1 152 ? 13.406 -1.818 7.781 1 83.31 152 LYS B CA 1
ATOM 2479 C C . LYS B 1 152 ? 12.922 -0.597 8.555 1 83.31 152 LYS B C 1
ATOM 2481 O O . LYS B 1 152 ? 13.711 0.072 9.227 1 83.31 152 LYS B O 1
ATOM 2486 N N . LEU B 1 153 ? 11.688 -0.288 8.352 1 80.44 153 LEU B N 1
ATOM 2487 C CA . LEU B 1 153 ? 11.156 0.858 9.078 1 80.44 153 LEU B CA 1
ATOM 2488 C C . LEU B 1 153 ? 11.219 0.625 10.578 1 80.44 153 LEU B C 1
ATOM 2490 O O 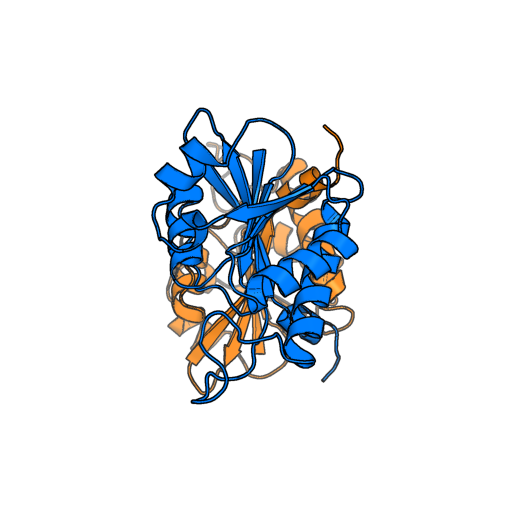. LEU B 1 153 ? 11.32 1.577 11.359 1 80.44 153 LEU B O 1
ATOM 2494 N N . LYS B 1 154 ? 11.078 -0.695 11.031 1 67.75 154 LYS B N 1
ATOM 2495 C CA . LYS B 1 154 ? 11.156 -1.09 12.43 1 67.75 154 LYS B CA 1
ATOM 2496 C C . LYS B 1 154 ? 12.57 -0.9 12.977 1 67.75 154 LYS B C 1
ATOM 2498 O O . LYS B 1 154 ? 12.758 -0.673 14.172 1 67.75 154 LYS B O 1
ATOM 2503 N N . LYS B 1 155 ? 13.5 -1.244 12.086 1 59.34 155 LYS B N 1
ATOM 2504 C CA . LYS B 1 155 ? 14.867 -1.348 12.586 1 59.34 155 LYS B CA 1
ATOM 2505 C C . LYS B 1 155 ? 15.5 0.031 12.758 1 59.34 155 LYS B C 1
ATOM 2507 O O . LYS B 1 155 ? 15.203 0.951 11.992 1 59.34 155 LYS B O 1
ATOM 2512 N N . GLU B 1 156 ? 15.695 0.478 14.086 1 46.31 156 GLU B N 1
ATOM 2513 C CA . GLU B 1 156 ? 16.516 1.658 14.352 1 46.31 156 GLU B CA 1
ATOM 2514 C C . GLU B 1 156 ? 17.812 1.62 13.562 1 46.31 156 GLU B C 1
ATOM 2516 O O . GLU B 1 156 ? 18.5 0.598 13.539 1 46.31 156 GLU B O 1
ATOM 2521 N N . ASP B 1 157 ? 17.922 2.125 12.172 1 36.78 157 ASP B N 1
ATOM 2522 C CA . ASP B 1 157 ? 19.344 2.26 11.891 1 36.78 157 ASP B CA 1
ATOM 2523 C C . ASP B 1 157 ? 20.109 2.756 13.117 1 36.78 157 ASP B C 1
ATOM 2525 O O . ASP B 1 157 ? 19.625 3.611 13.859 1 36.78 157 ASP B O 1
#